Protein AF-A0A6G1PKS3-F1 (afdb_monomer)

Nearest PDB structures (foldseek):
  6vep-assembly1_E  TM=9.773E-01  e=1.144E-24  Homo sapiens
  6vep-assembly4_W  TM=9.781E-01  e=1.568E-24  Homo sapiens
  7kd6-assembly3_Q  TM=9.818E-01  e=1.835E-24  Homo sapiens
  2hr7-assembly1_B  TM=9.711E-01  e=1.271E-24  Homo sapiens
  4zxb-assembly1_E  TM=9.802E-01  e=1.944E-23  Homo sapiens

Foldseek 3Di:
DDDDWDWDDDPVGTDGDDDPPADEAEEQAAEQDLVSLCSLARHQEYAAEYHHEHPQPDALVSCVQAANANHAEYAAAYEYYPRYNAAECCRHHVHHAEQANPDYPVQARYYAEQHANHQFHNNQNHQEYNGGEHEHAQHANYELPVLADCVRHYVDHPPHHHDNYHDHVPDPADAACVVVPDHPADWDADPNDTDGHARGNVHGRDHDPDD

Mean predicted aligned error: 6.56 Å

Radius of gyration: 18.77 Å; Cα contacts (8 Å, |Δi|>4): 512; chains: 1; bounding box: 43×37×62 Å

Secondary structure (DSSP, 8-state):
-----EEEEETTEEEEE----PEEEEEEEEES-GGGGGGGTTEEEEEEEEEEEEE-S--HHHHTT---TT--EESS-EEEEEESS--BSTTTSTT--EE--SS-BTTEEEEEES-TT--B---TT--EE-SSEEEEE--TT---STT--GGGT-S--TT-EEESS--GGG-----TTGGGTS-SS-EEEETTEEEE-EEETTEEPPPP---

pLDDT: mean 91.19, std 14.93, range [34.94, 98.94]

Structure (mmCIF, N/CA/C/O backbone):
data_AF-A0A6G1PKS3-F1
#
_entry.id   AF-A0A6G1PKS3-F1
#
loop_
_atom_site.group_PDB
_atom_site.id
_atom_site.type_symbol
_atom_site.label_atom_id
_atom_site.label_alt_id
_atom_site.label_comp_id
_atom_site.label_asym_id
_atom_site.label_entity_id
_atom_site.label_seq_id
_atom_site.pdbx_PDB_ins_code
_atom_site.Cartn_x
_atom_site.Cartn_y
_atom_site.Cartn_z
_atom_site.occupancy
_atom_site.B_iso_or_equiv
_atom_site.auth_seq_id
_atom_site.auth_comp_id
_atom_site.auth_asym_id
_atom_site.auth_atom_id
_atom_site.pdbx_PDB_model_num
ATOM 1 N N . MET A 1 1 ? -9.059 10.251 27.470 1.00 45.09 1 MET A N 1
ATOM 2 C CA . MET A 1 1 ? -7.700 9.678 27.536 1.00 45.09 1 MET A CA 1
ATOM 3 C C . MET A 1 1 ? -7.607 8.980 28.879 1.00 45.09 1 MET A C 1
ATOM 5 O O . MET A 1 1 ? -7.547 9.653 29.897 1.00 45.09 1 MET A O 1
ATOM 9 N N . THR A 1 2 ? -7.792 7.666 28.911 1.00 36.12 2 THR A N 1
ATOM 10 C CA . THR A 1 2 ? -7.916 6.911 30.164 1.00 36.12 2 THR A CA 1
ATOM 11 C C . THR A 1 2 ? -6.655 6.082 30.325 1.00 36.12 2 THR A C 1
ATOM 13 O O . THR A 1 2 ? -6.548 4.998 29.765 1.00 36.12 2 THR A O 1
ATOM 16 N N . HIS A 1 3 ? -5.685 6.607 31.073 1.00 43.91 3 HIS A N 1
ATOM 17 C CA . HIS A 1 3 ? -4.500 5.851 31.462 1.00 43.91 3 HIS A CA 1
ATOM 18 C C . HIS A 1 3 ? -4.935 4.650 32.309 1.00 43.91 3 HIS A C 1
ATOM 20 O O . HIS A 1 3 ? -5.361 4.812 33.450 1.00 43.91 3 HIS A O 1
ATOM 26 N N . LYS A 1 4 ? -4.852 3.436 31.756 1.00 47.09 4 LYS A N 1
ATOM 27 C CA . LYS A 1 4 ? -4.945 2.212 32.557 1.00 47.09 4 LYS A CA 1
ATOM 28 C C . LYS A 1 4 ? -3.541 1.804 32.975 1.00 47.09 4 LYS A C 1
ATOM 30 O O . LYS A 1 4 ? -2.824 1.137 32.236 1.00 47.09 4 LYS A O 1
ATOM 35 N N . GLU A 1 5 ? -3.153 2.219 34.172 1.00 45.91 5 GLU A N 1
ATOM 36 C CA . GLU A 1 5 ? -1.955 1.707 34.828 1.00 45.91 5 GLU A CA 1
ATOM 37 C C . GLU A 1 5 ? -2.275 0.326 35.424 1.00 45.91 5 GLU A C 1
ATOM 39 O O . GLU A 1 5 ? -3.263 0.152 36.139 1.00 45.91 5 GLU A O 1
ATOM 44 N N . LYS A 1 6 ? -1.459 -0.683 35.102 1.00 51.28 6 LYS A N 1
ATOM 45 C CA . LYS A 1 6 ? -1.454 -1.971 35.804 1.00 51.28 6 LYS A CA 1
ATOM 46 C C . LYS A 1 6 ? -0.070 -2.188 36.391 1.00 51.28 6 LYS A C 1
ATOM 48 O O . LYS A 1 6 ? 0.930 -2.148 35.678 1.00 51.28 6 LYS A O 1
ATOM 53 N N . TYR A 1 7 ? -0.046 -2.436 37.688 1.00 55.97 7 TYR A N 1
ATOM 54 C CA . TYR A 1 7 ? 1.150 -2.782 38.433 1.00 55.97 7 TYR A CA 1
ATOM 55 C C . TYR A 1 7 ? 1.304 -4.301 38.430 1.00 55.97 7 TYR A C 1
ATOM 57 O O . TYR A 1 7 ? 0.355 -5.016 38.754 1.00 55.97 7 TYR A O 1
ATOM 65 N N . VAL A 1 8 ? 2.478 -4.792 38.034 1.00 52.91 8 VAL A N 1
ATOM 66 C CA . VAL A 1 8 ? 2.813 -6.217 38.127 1.00 52.91 8 VAL A CA 1
ATOM 67 C C . VAL A 1 8 ? 3.863 -6.369 39.215 1.00 52.91 8 VAL A C 1
ATOM 69 O O . VAL A 1 8 ? 4.942 -5.787 39.119 1.00 52.91 8 VAL A O 1
ATOM 72 N N . SER A 1 9 ? 3.543 -7.132 40.258 1.00 48.59 9 SER A N 1
ATOM 73 C CA . SER A 1 9 ? 4.503 -7.473 41.307 1.00 48.59 9 SER A CA 1
ATOM 74 C C . SER A 1 9 ? 5.292 -8.712 40.910 1.00 48.59 9 SER A C 1
ATOM 76 O O . SER A 1 9 ? 4.706 -9.744 40.581 1.00 48.59 9 SER A O 1
ATOM 78 N N . ASN A 1 10 ? 6.617 -8.625 40.978 1.00 63.00 10 ASN A N 1
ATOM 79 C CA . ASN A 1 10 ? 7.508 -9.780 40.948 1.00 63.00 10 ASN A CA 1
ATOM 80 C C . ASN A 1 10 ? 8.309 -9.855 42.265 1.00 63.00 10 ASN A C 1
ATOM 82 O O . ASN A 1 10 ? 8.127 -9.035 43.166 1.00 63.00 10 ASN A O 1
ATOM 86 N N . LYS A 1 11 ? 9.188 -10.858 42.395 1.00 60.09 11 LYS A N 1
ATOM 87 C CA . LYS A 1 11 ? 10.007 -11.072 43.604 1.00 60.09 11 LYS A CA 1
ATOM 88 C C . LYS A 1 11 ? 11.009 -9.939 43.897 1.00 60.09 11 LYS A C 1
ATOM 90 O O . LYS A 1 11 ? 11.586 -9.934 44.976 1.00 60.09 11 LYS A O 1
ATOM 95 N N . GLU A 1 12 ? 11.198 -8.999 42.972 1.00 63.47 12 GLU A N 1
ATOM 96 C CA . GLU A 1 12 ? 12.144 -7.877 43.063 1.00 63.47 12 GLU A CA 1
ATOM 97 C C . GLU A 1 12 ? 11.443 -6.517 43.254 1.00 63.47 12 GLU A C 1
ATOM 99 O O . GLU A 1 12 ? 12.109 -5.500 43.434 1.00 63.47 12 GLU A O 1
ATOM 104 N N . GLY A 1 13 ? 10.103 -6.479 43.257 1.00 62.09 13 GLY A N 1
ATOM 105 C CA . GLY A 1 13 ? 9.320 -5.272 43.516 1.00 62.09 13 GLY A CA 1
ATOM 106 C C . GLY A 1 13 ? 8.101 -5.111 42.609 1.00 62.09 13 GLY A C 1
ATOM 107 O O . GLY A 1 13 ? 7.718 -5.997 41.842 1.00 62.09 13 GLY A O 1
ATOM 108 N N . VAL A 1 14 ? 7.459 -3.947 42.720 1.00 62.91 14 VAL A N 1
ATOM 109 C CA . VAL A 1 14 ? 6.336 -3.558 41.863 1.00 62.91 14 VAL A CA 1
ATOM 110 C C . VAL A 1 14 ? 6.890 -2.884 40.610 1.00 62.91 14 VAL A C 1
ATOM 112 O O . VAL A 1 14 ? 7.415 -1.774 40.677 1.00 62.91 14 VAL A O 1
ATOM 115 N N . VAL A 1 15 ? 6.753 -3.532 39.454 1.00 57.97 15 VAL A N 1
ATOM 116 C CA . VAL A 1 15 ? 7.186 -2.965 38.174 1.00 57.97 15 VAL A CA 1
ATOM 117 C C . VAL A 1 15 ? 6.045 -2.147 37.572 1.00 57.97 15 VAL A C 1
ATOM 119 O O . VAL A 1 15 ? 4.935 -2.648 37.359 1.00 57.97 15 VAL A O 1
ATOM 122 N N . LYS A 1 16 ? 6.325 -0.873 37.269 1.00 51.81 16 LYS A N 1
ATOM 123 C CA . LYS A 1 16 ? 5.429 -0.020 36.482 1.00 51.81 16 LYS A CA 1
ATOM 124 C C . LYS A 1 16 ? 5.532 -0.436 35.015 1.00 51.81 16 LYS A C 1
ATOM 126 O O . LYS A 1 16 ? 6.487 -0.082 34.331 1.00 51.81 16 LYS A O 1
ATOM 131 N N . VAL A 1 17 ? 4.550 -1.191 34.530 1.00 51.50 17 VAL A N 1
ATOM 132 C CA . VAL A 1 17 ? 4.458 -1.546 33.109 1.00 51.50 17 VAL A CA 1
ATOM 133 C C . VAL A 1 17 ? 3.704 -0.431 32.386 1.00 51.50 17 VAL A C 1
ATOM 135 O O . VAL A 1 17 ? 2.496 -0.272 32.564 1.00 51.50 17 VAL A O 1
ATOM 138 N N . SER A 1 18 ? 4.409 0.364 31.576 1.00 47.94 18 SER A N 1
ATOM 139 C CA . SER A 1 18 ? 3.778 1.285 30.629 1.00 47.94 18 SER A CA 1
ATOM 140 C C . SER A 1 18 ? 3.316 0.500 29.402 1.00 47.94 18 SER A C 1
ATOM 142 O O . SER A 1 18 ? 4.094 0.173 28.508 1.00 47.94 18 SER A O 1
ATOM 144 N N . TRP A 1 19 ? 2.026 0.180 29.346 1.00 53.81 19 TRP A N 1
ATOM 145 C CA . TRP A 1 19 ? 1.427 -0.289 28.102 1.00 53.81 19 TRP A CA 1
ATOM 146 C C . TRP A 1 19 ? 1.449 0.874 27.109 1.00 53.81 19 TRP A C 1
ATOM 148 O O . TRP A 1 19 ? 0.923 1.947 27.406 1.00 53.81 19 TRP A O 1
ATOM 158 N N . VAL A 1 20 ? 2.078 0.688 25.944 1.00 56.16 20 VAL A N 1
ATOM 159 C CA . VAL A 1 20 ? 1.839 1.575 24.801 1.00 56.16 20 VAL A CA 1
ATOM 160 C C . VAL A 1 20 ? 0.345 1.478 24.526 1.00 56.16 20 VAL A C 1
ATOM 162 O O . VAL A 1 20 ? -0.127 0.426 24.098 1.00 56.16 20 VAL A O 1
ATOM 165 N N . ASP A 1 21 ? -0.396 2.531 24.859 1.00 65.38 21 ASP A N 1
ATOM 166 C CA . ASP A 1 21 ? -1.841 2.576 24.674 1.00 65.38 21 ASP A CA 1
ATOM 167 C C . ASP A 1 21 ? -2.102 2.506 23.162 1.00 65.38 21 ASP A C 1
ATOM 169 O O . ASP A 1 21 ? -1.842 3.454 22.416 1.00 65.38 21 ASP A O 1
ATOM 173 N N . TYR A 1 22 ? -2.468 1.323 22.670 1.00 80.25 22 TYR A N 1
ATOM 174 C CA . TYR A 1 22 ? -2.759 1.107 21.262 1.00 80.25 22 TYR A CA 1
ATOM 175 C C . TYR A 1 22 ? -4.249 1.345 21.049 1.00 80.25 22 TYR A C 1
ATOM 177 O O . TYR A 1 22 ? -5.091 0.741 21.710 1.00 80.25 22 TYR A O 1
ATOM 185 N N . MET A 1 23 ? -4.591 2.231 20.115 1.00 94.06 23 MET A N 1
ATOM 186 C CA . MET A 1 23 ? -5.991 2.504 19.814 1.00 94.06 23 MET A CA 1
ATOM 187 C C . MET A 1 23 ? -6.487 1.513 18.766 1.00 94.06 23 MET A C 1
ATOM 189 O O . MET A 1 23 ? -5.922 1.428 17.669 1.00 94.06 23 MET A O 1
ATOM 193 N N . ILE A 1 24 ? -7.546 0.781 19.108 1.00 96.56 24 ILE A N 1
ATOM 194 C CA . ILE A 1 24 ? -8.301 -0.025 18.152 1.00 96.56 24 ILE A CA 1
ATOM 195 C C . ILE A 1 24 ? -9.389 0.856 17.545 1.00 96.56 24 ILE A C 1
ATOM 197 O O . ILE A 1 24 ? -10.186 1.474 18.250 1.00 96.56 24 ILE A O 1
ATOM 201 N N . CYS A 1 25 ? -9.417 0.895 16.224 1.00 98.12 25 CYS A N 1
ATOM 202 C CA . CYS A 1 25 ? -10.434 1.553 15.429 1.00 98.12 25 CYS A CA 1
ATOM 203 C C . CYS A 1 25 ? -11.232 0.505 14.662 1.00 98.12 25 CYS A C 1
ATOM 205 O O . CYS A 1 25 ? -10.673 -0.487 14.209 1.00 98.12 25 CYS A O 1
ATOM 207 N N . GLN A 1 26 ? -12.524 0.752 14.472 1.00 98.38 26 GLN A N 1
ATOM 208 C CA . GLN A 1 26 ? -13.340 -0.042 13.554 1.00 98.38 26 GLN A CA 1
ATOM 209 C C . GLN A 1 26 ? -12.958 0.247 12.093 1.00 98.38 26 GLN A C 1
ATOM 211 O O . GLN A 1 26 ? -12.191 1.180 11.823 1.00 98.38 26 GLN A O 1
ATOM 216 N N . SER A 1 27 ? -13.523 -0.534 11.166 1.00 98.69 27 SER A N 1
ATOM 217 C CA . SER A 1 27 ? -13.364 -0.357 9.713 1.00 98.69 27 SER A CA 1
ATOM 218 C C . SER A 1 27 ? -13.453 1.110 9.279 1.00 98.69 27 SER A C 1
ATOM 220 O O . SER A 1 27 ? -14.282 1.880 9.772 1.00 98.69 27 SER A O 1
ATOM 222 N N . LYS A 1 28 ? -12.610 1.491 8.319 1.00 98.56 28 LYS A N 1
ATOM 223 C CA . LYS A 1 28 ? -12.541 2.850 7.776 1.00 98.56 28 LYS A CA 1
ATOM 224 C C . LYS A 1 28 ? -12.843 2.819 6.288 1.00 98.56 28 LYS A C 1
ATOM 226 O O . LYS A 1 28 ? -12.175 2.111 5.541 1.00 98.56 28 LYS A O 1
ATOM 231 N N . ASP A 1 29 ? -13.832 3.604 5.875 1.00 98.44 29 ASP A N 1
ATOM 232 C CA 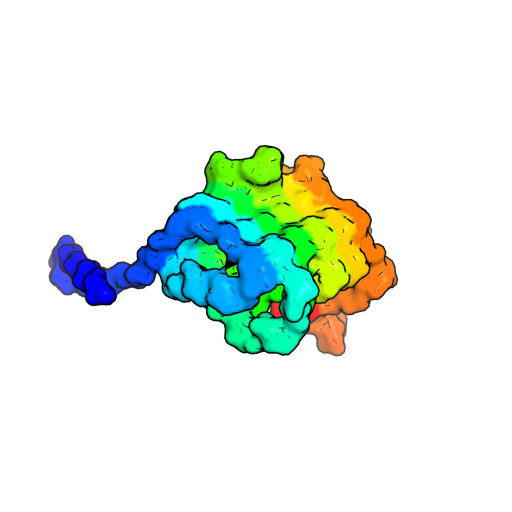. ASP A 1 29 ? -14.166 3.848 4.472 1.00 98.44 29 ASP A CA 1
ATOM 233 C C . ASP A 1 29 ? -14.051 5.355 4.200 1.00 98.44 29 ASP A C 1
ATOM 235 O O . ASP A 1 29 ? -14.899 6.151 4.604 1.00 98.44 29 ASP A O 1
ATOM 239 N N . ILE A 1 30 ? -12.932 5.751 3.594 1.00 98.31 30 ILE A N 1
ATOM 240 C CA . ILE A 1 30 ? -12.549 7.137 3.328 1.00 98.31 30 ILE A CA 1
ATOM 241 C C . ILE A 1 30 ? -12.849 7.442 1.864 1.00 98.31 30 ILE A C 1
ATOM 243 O O . ILE A 1 30 ? -12.234 6.876 0.958 1.00 98.31 30 ILE A O 1
ATOM 247 N N . ARG A 1 31 ? -13.785 8.367 1.634 1.00 97.12 31 ARG A N 1
ATOM 248 C CA . ARG A 1 31 ? -14.213 8.783 0.291 1.00 97.12 31 ARG A CA 1
ATOM 249 C C . ARG A 1 31 ? -14.383 10.283 0.173 1.00 97.12 31 ARG A C 1
ATOM 251 O O . ARG A 1 31 ? -14.557 10.968 1.182 1.00 97.12 31 ARG A O 1
ATOM 258 N N . ASN A 1 32 ? -14.457 10.754 -1.071 1.00 91.00 32 ASN A N 1
ATOM 259 C CA . ASN A 1 32 ? -14.849 12.102 -1.490 1.00 91.00 32 ASN A CA 1
ATOM 260 C C . ASN A 1 32 ? -13.878 13.231 -1.106 1.00 91.00 32 ASN A C 1
ATOM 262 O O . ASN A 1 32 ? -13.506 14.016 -1.975 1.00 91.00 32 ASN A O 1
ATOM 266 N N . ASN A 1 33 ? -13.489 13.339 0.167 1.00 91.62 33 ASN A N 1
ATOM 267 C CA . ASN A 1 33 ? -12.692 14.441 0.703 1.00 91.62 33 ASN A CA 1
ATOM 268 C C . ASN A 1 33 ? -11.494 13.923 1.514 1.00 91.62 33 ASN A C 1
ATOM 270 O O . ASN A 1 33 ? -11.631 12.995 2.313 1.00 91.62 33 ASN A O 1
ATOM 274 N N . VAL A 1 34 ? -10.335 14.560 1.331 1.00 94.19 34 VAL A N 1
ATOM 275 C CA . VAL A 1 34 ? -9.093 14.269 2.057 1.00 94.19 34 VAL A CA 1
ATOM 276 C C . VAL A 1 34 ? -9.220 14.497 3.569 1.00 94.19 34 VAL A C 1
ATOM 278 O O . VAL A 1 34 ? -8.564 13.816 4.349 1.00 94.19 34 VAL A O 1
ATOM 281 N N . THR A 1 35 ? -10.111 15.379 4.028 1.00 94.94 35 THR A N 1
ATOM 282 C CA . THR A 1 35 ? -10.313 15.616 5.470 1.00 94.94 35 THR A CA 1
ATOM 283 C C . THR A 1 35 ? -10.781 14.365 6.216 1.00 94.94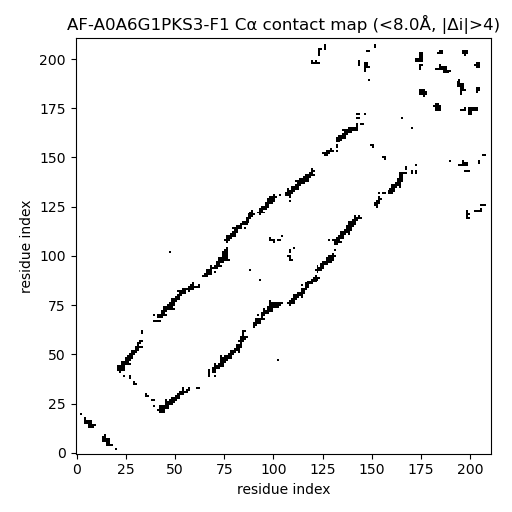 35 THR A C 1
ATOM 285 O O . THR A 1 35 ? -10.462 14.191 7.388 1.00 94.94 35 THR A O 1
ATOM 288 N N . ASN A 1 36 ? -11.458 13.433 5.536 1.00 96.38 36 ASN A N 1
ATOM 289 C CA . ASN A 1 36 ? -11.947 12.190 6.139 1.00 96.38 36 ASN A CA 1
ATOM 290 C C . ASN A 1 36 ? -10.817 11.259 6.611 1.00 96.38 36 ASN A C 1
ATOM 292 O O . ASN A 1 36 ? -11.054 10.370 7.437 1.00 96.38 36 ASN A O 1
ATOM 296 N N . PHE A 1 37 ? -9.582 11.482 6.151 1.00 97.81 37 PHE A N 1
ATOM 297 C CA . PHE A 1 37 ? -8.411 10.797 6.684 1.00 97.81 37 PHE A CA 1
ATOM 298 C C . PHE A 1 37 ? -8.189 11.073 8.178 1.00 97.81 37 PHE A C 1
ATOM 300 O O . PHE A 1 37 ? -7.670 10.197 8.863 1.00 97.81 37 PHE A O 1
ATOM 307 N N . GLN A 1 38 ? -8.659 12.204 8.728 1.00 96.69 38 GLN A N 1
ATOM 308 C CA . GLN A 1 38 ? -8.607 12.499 10.172 1.00 96.69 38 GLN A CA 1
ATOM 309 C C . GLN A 1 38 ? -9.236 11.389 11.027 1.00 96.69 38 GLN A C 1
ATOM 311 O O . GLN A 1 38 ? -8.841 11.167 12.166 1.00 96.69 38 GLN A O 1
ATOM 316 N N . SER A 1 39 ? -10.159 10.602 10.466 1.00 96.94 39 SER A N 1
ATOM 317 C CA . SER A 1 39 ? -10.731 9.439 11.151 1.00 96.94 39 SER A CA 1
ATOM 318 C C . SER A 1 39 ? -9.715 8.332 11.487 1.00 96.94 39 SER A C 1
ATOM 320 O O . SER A 1 39 ? -10.051 7.435 12.264 1.00 96.94 39 SER A O 1
ATOM 322 N N . LEU A 1 40 ? -8.507 8.371 10.912 1.00 98.06 40 LEU A N 1
ATOM 323 C CA . LEU A 1 40 ? -7.379 7.479 11.203 1.00 98.06 40 LEU A CA 1
ATOM 324 C C . LEU A 1 40 ? -6.472 8.004 12.320 1.00 98.06 40 LEU A C 1
ATOM 326 O O . LEU A 1 40 ? -5.528 7.314 12.716 1.00 98.06 40 LEU A O 1
ATOM 330 N N . GLU A 1 41 ? -6.721 9.212 12.829 1.00 95.69 41 GLU A N 1
ATOM 331 C CA . GLU A 1 41 ? -5.943 9.769 13.925 1.00 95.69 41 GLU A CA 1
ATOM 332 C C . GLU A 1 41 ? -5.937 8.816 15.118 1.00 95.69 41 GLU A C 1
ATOM 334 O O . GLU A 1 41 ? -6.956 8.262 15.528 1.00 95.69 41 GLU A O 1
ATOM 339 N N . ASN A 1 42 ? -4.747 8.620 15.678 1.00 94.88 42 ASN A N 1
ATOM 340 C CA . ASN A 1 42 ? -4.483 7.739 16.813 1.00 94.88 42 ASN A CA 1
ATOM 341 C C . ASN A 1 42 ? -4.687 6.236 16.582 1.00 94.88 42 ASN A C 1
ATOM 343 O O . ASN A 1 42 ? -4.180 5.477 17.403 1.00 94.88 42 ASN A O 1
ATOM 347 N N . CYS A 1 43 ? -5.305 5.796 15.481 1.00 97.50 43 CYS A N 1
ATOM 348 C CA . CYS A 1 43 ? -5.502 4.379 15.184 1.00 97.50 43 CYS A CA 1
ATOM 349 C C . CYS A 1 43 ? -4.162 3.639 15.077 1.00 97.50 43 CYS A C 1
ATOM 351 O O . CYS A 1 43 ? -3.349 3.915 14.194 1.00 97.50 43 CYS A O 1
ATOM 353 N N . THR A 1 44 ? -3.956 2.663 15.959 1.00 98.06 44 THR A N 1
ATOM 354 C CA . THR A 1 44 ? -2.819 1.737 15.900 1.00 98.06 44 THR A CA 1
ATOM 355 C C . THR A 1 44 ? -3.217 0.450 15.187 1.00 98.06 44 THR A C 1
ATOM 357 O O . THR A 1 44 ? -2.450 -0.091 14.387 1.00 98.06 44 THR A O 1
ATOM 360 N N . ILE A 1 45 ? -4.436 -0.025 15.448 1.00 98.50 45 ILE A N 1
ATOM 361 C CA . ILE A 1 45 ? -5.017 -1.224 14.848 1.00 98.50 45 ILE A CA 1
ATOM 362 C C . ILE A 1 45 ? -6.366 -0.844 14.245 1.00 98.50 45 ILE A C 1
ATOM 364 O O . ILE A 1 45 ? -7.193 -0.242 14.925 1.00 98.50 45 ILE A O 1
ATOM 368 N N . ILE A 1 46 ? -6.597 -1.214 12.989 1.00 98.81 46 ILE A N 1
ATOM 369 C CA . ILE A 1 46 ? -7.936 -1.229 12.399 1.00 98.81 46 ILE A CA 1
ATOM 370 C C . ILE A 1 46 ? -8.456 -2.659 12.496 1.00 98.81 46 ILE A C 1
ATOM 372 O O . ILE A 1 46 ? -7.957 -3.555 11.814 1.00 98.81 46 ILE A O 1
ATOM 376 N N . GLU A 1 47 ? -9.435 -2.860 13.371 1.00 98.56 47 GLU A N 1
ATOM 377 C CA . GLU A 1 47 ? -10.232 -4.077 13.457 1.00 98.56 47 GLU A CA 1
ATOM 378 C C . GLU A 1 47 ? -11.328 -4.005 12.390 1.00 98.56 47 GLU A C 1
ATOM 380 O O . GLU A 1 47 ? -12.368 -3.361 12.543 1.00 98.56 47 GLU A O 1
ATOM 385 N N . GLY A 1 48 ? -11.013 -4.586 11.241 1.00 98.75 48 GLY A N 1
ATOM 386 C CA . GLY A 1 48 ? -11.793 -4.518 10.021 1.00 98.75 48 GLY A CA 1
ATOM 387 C C . GLY A 1 48 ? -10.930 -4.148 8.820 1.00 98.75 48 GLY A C 1
ATOM 388 O O . GLY A 1 48 ? -9.729 -4.434 8.779 1.00 98.75 48 GLY A O 1
ATOM 389 N N . HIS A 1 49 ? -11.547 -3.497 7.834 1.00 98.88 49 HIS A N 1
ATOM 390 C CA . HIS A 1 49 ? -10.898 -3.106 6.583 1.00 98.88 49 HIS A CA 1
ATOM 391 C C . HIS A 1 49 ? -10.580 -1.609 6.521 1.00 98.88 49 HIS A C 1
ATOM 393 O O . HIS A 1 49 ? -11.247 -0.783 7.149 1.00 98.88 49 HIS A O 1
ATOM 399 N N . LEU A 1 50 ? -9.588 -1.262 5.700 1.00 98.94 50 LEU A N 1
ATOM 400 C CA . LEU A 1 50 ? -9.274 0.111 5.314 1.00 98.94 50 LEU A CA 1
ATOM 401 C C . LEU A 1 50 ? -9.553 0.296 3.822 1.00 98.94 50 LEU A C 1
ATOM 403 O O . LEU A 1 50 ? -8.901 -0.304 2.972 1.00 98.94 50 LEU A O 1
ATOM 407 N N . LYS A 1 51 ? -10.515 1.153 3.510 1.00 98.88 51 LYS A N 1
ATOM 408 C CA . LYS A 1 51 ? -10.910 1.540 2.161 1.00 98.88 51 LYS A CA 1
ATOM 409 C C . LYS A 1 51 ? -10.617 3.017 1.958 1.00 98.88 51 LYS A C 1
ATOM 411 O O . LYS A 1 51 ? -11.048 3.842 2.758 1.00 98.88 51 LYS A O 1
ATOM 416 N N . ILE A 1 52 ? -9.912 3.344 0.885 1.00 98.75 52 ILE A N 1
ATOM 417 C CA . ILE A 1 52 ? -9.680 4.719 0.448 1.00 98.75 52 ILE A CA 1
ATOM 418 C C . ILE A 1 52 ? -10.032 4.770 -1.031 1.00 98.75 52 ILE A C 1
ATOM 420 O O . ILE A 1 52 ? -9.328 4.195 -1.864 1.00 98.75 52 ILE A O 1
ATOM 424 N N . LEU A 1 53 ? -11.153 5.404 -1.365 1.00 98.06 53 LEU A N 1
ATOM 425 C CA . LEU A 1 53 ? -11.650 5.365 -2.731 1.00 98.06 53 LEU A CA 1
ATOM 426 C C . LEU A 1 53 ? -12.487 6.565 -3.148 1.00 98.06 53 LEU A C 1
ATOM 428 O O . LEU A 1 53 ? -13.181 7.164 -2.334 1.00 98.06 53 LEU A O 1
ATOM 432 N N . LEU A 1 54 ? -12.502 6.841 -4.453 1.00 97.88 54 LEU A N 1
ATOM 433 C CA . LEU A 1 54 ? -13.334 7.878 -5.076 1.00 97.88 54 LEU A CA 1
ATOM 434 C C . LEU A 1 54 ? -12.998 9.291 -4.564 1.00 97.88 54 LEU A C 1
ATOM 436 O O . LEU A 1 54 ? -13.880 10.061 -4.178 1.00 97.88 54 LEU A O 1
ATOM 440 N N . LEU A 1 55 ? -11.709 9.636 -4.552 1.00 97.69 55 LEU A N 1
ATOM 441 C CA . LEU A 1 55 ? -11.232 10.997 -4.287 1.00 97.69 55 LEU A CA 1
ATOM 442 C C . LEU A 1 55 ? -10.784 11.609 -5.619 1.00 97.69 55 LEU A C 1
ATOM 444 O O . LEU A 1 55 ? -9.617 11.558 -5.988 1.00 97.69 55 LEU A O 1
ATOM 448 N N . PHE A 1 56 ? -11.745 12.150 -6.370 1.00 96.25 56 PHE A N 1
ATOM 449 C CA . PHE A 1 56 ? -11.515 12.683 -7.723 1.00 96.25 56 PHE A CA 1
ATOM 450 C C . PHE A 1 56 ? -11.043 14.136 -7.754 1.00 96.25 56 PHE A C 1
ATOM 452 O O . PHE A 1 56 ? -10.553 14.607 -8.776 1.00 96.25 56 PHE A O 1
ATOM 459 N N . LYS A 1 57 ? -11.267 14.871 -6.661 1.00 95.56 57 LYS A N 1
ATOM 460 C CA . LYS A 1 57 ? -11.005 16.315 -6.571 1.00 95.56 57 LYS A CA 1
ATOM 461 C C . LYS A 1 57 ? -9.691 16.647 -5.865 1.00 95.56 57 LYS A C 1
ATOM 463 O O . LYS A 1 57 ? -9.361 17.823 -5.763 1.00 95.56 57 LYS A O 1
ATOM 468 N N . THR A 1 58 ? -8.985 15.637 -5.364 1.00 96.75 58 THR A N 1
ATOM 469 C CA . THR A 1 58 ? -7.725 15.811 -4.644 1.00 96.75 58 THR A CA 1
ATOM 470 C C . THR A 1 58 ? -6.542 15.957 -5.591 1.00 96.75 58 THR A C 1
ATOM 472 O O . THR A 1 58 ? -6.540 15.430 -6.705 1.00 96.75 58 THR A O 1
ATOM 475 N N . LYS A 1 59 ? -5.527 16.677 -5.126 1.00 96.81 59 LYS A N 1
ATOM 476 C CA . LYS A 1 59 ? -4.251 16.929 -5.796 1.00 96.81 59 LYS A CA 1
ATOM 477 C C . LYS A 1 59 ? -3.096 16.470 -4.912 1.00 96.81 59 LYS A C 1
ATOM 479 O O . LYS A 1 59 ? -3.284 16.175 -3.734 1.00 96.81 59 LYS A O 1
ATOM 484 N N . THR A 1 60 ? -1.890 16.426 -5.467 1.00 96.38 60 THR A N 1
ATOM 485 C CA . THR A 1 60 ? -0.685 16.006 -4.738 1.00 96.38 60 THR A CA 1
ATOM 486 C C . THR A 1 60 ? -0.441 16.842 -3.480 1.00 96.38 60 THR A C 1
ATOM 488 O O . THR A 1 60 ? -0.003 16.324 -2.453 1.00 96.38 60 THR A O 1
ATOM 491 N N . GLU A 1 61 ? -0.773 18.131 -3.522 1.00 96.94 61 GLU A N 1
ATOM 492 C CA . GLU A 1 61 ? -0.638 19.060 -2.400 1.00 96.94 61 GLU A CA 1
ATOM 493 C C . GLU A 1 61 ? -1.519 18.675 -1.207 1.00 96.94 61 GLU A C 1
ATOM 495 O O . GLU A 1 61 ? -1.093 18.864 -0.071 1.00 96.94 61 GLU A O 1
ATOM 500 N N . ASP A 1 62 ? -2.691 18.080 -1.447 1.00 96.81 62 ASP A N 1
ATOM 501 C CA . ASP A 1 62 ? -3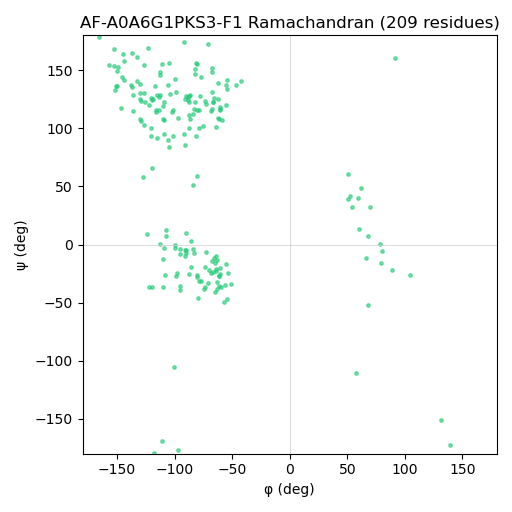.640 17.702 -0.392 1.00 96.81 62 ASP A CA 1
ATOM 502 C C . ASP A 1 62 ? -3.110 16.561 0.492 1.00 96.81 62 ASP A C 1
ATOM 504 O O . ASP A 1 62 ? -3.504 16.430 1.650 1.00 96.81 62 ASP A O 1
ATOM 508 N N . PHE A 1 63 ? -2.198 15.736 -0.036 1.00 97.31 63 PHE A N 1
ATOM 509 C CA . PHE A 1 63 ? -1.555 14.645 0.705 1.00 97.31 63 PHE A CA 1
ATOM 510 C C . PHE A 1 63 ? -0.200 15.045 1.294 1.00 97.31 63 PHE A C 1
ATOM 512 O O . PHE A 1 63 ? 0.399 14.282 2.059 1.00 97.31 63 PHE A O 1
ATOM 519 N N . ARG A 1 64 ? 0.318 16.232 0.955 1.00 95.31 64 ARG A N 1
ATOM 520 C CA . ARG A 1 64 ? 1.621 16.689 1.441 1.00 95.31 64 ARG A CA 1
ATOM 521 C C . ARG A 1 64 ? 1.552 16.927 2.950 1.00 95.31 64 ARG A C 1
ATOM 523 O O . ARG A 1 64 ? 0.756 17.720 3.433 1.00 95.31 64 ARG A O 1
ATOM 530 N N . GLY A 1 65 ? 2.417 16.244 3.696 1.00 94.75 65 GLY A N 1
ATOM 531 C CA . GLY A 1 65 ? 2.456 16.322 5.161 1.00 94.75 65 GLY A CA 1
ATOM 532 C C . GLY A 1 65 ? 1.398 15.471 5.872 1.00 94.75 65 GLY A C 1
ATOM 533 O O . GLY A 1 65 ? 1.460 15.344 7.094 1.00 94.75 65 GLY A O 1
ATOM 534 N N . LEU A 1 66 ? 0.474 14.840 5.139 1.00 97.31 66 LEU A N 1
ATOM 535 C CA . LEU A 1 66 ? -0.494 13.919 5.721 1.00 97.31 66 LEU A CA 1
ATOM 536 C C . LEU A 1 66 ? 0.202 12.607 6.103 1.00 97.31 66 LEU A C 1
ATOM 538 O O . LEU A 1 66 ? 0.827 11.954 5.265 1.00 97.31 66 LEU A O 1
ATOM 542 N N . SER A 1 67 ? 0.104 12.219 7.374 1.00 98.31 67 SER A N 1
ATOM 543 C CA . SER A 1 67 ? 0.748 11.009 7.882 1.00 98.31 67 SER A CA 1
ATOM 544 C C . SER A 1 67 ? -0.026 10.404 9.047 1.00 98.31 67 SER A C 1
ATOM 546 O O . SER A 1 67 ? -0.415 11.101 9.983 1.00 98.31 67 SER A O 1
ATOM 548 N N . TYR A 1 68 ? -0.179 9.080 9.024 1.00 98.19 68 TYR A N 1
ATOM 549 C CA . TYR A 1 68 ? -0.784 8.282 10.091 1.00 98.19 68 TYR A CA 1
ATOM 550 C C . TYR A 1 68 ? 0.232 7.273 10.625 1.00 98.19 68 TYR A C 1
ATOM 552 O O . TYR A 1 68 ? 0.061 6.056 10.496 1.00 98.19 68 TYR A O 1
ATOM 560 N N . PRO A 1 69 ? 1.315 7.750 11.268 1.00 97.88 69 PRO A N 1
ATOM 561 C CA . PRO A 1 69 ? 2.447 6.914 11.626 1.00 97.88 69 PRO A CA 1
ATOM 562 C C . PRO A 1 69 ? 2.147 5.960 12.777 1.00 97.88 69 PRO A C 1
ATOM 564 O O . PRO A 1 69 ? 3.012 5.152 13.090 1.00 97.88 69 PRO A O 1
ATOM 567 N N . LYS A 1 70 ? 0.982 6.042 13.432 1.00 97.69 70 LYS A N 1
ATOM 568 C CA . LYS A 1 70 ? 0.563 5.112 14.491 1.00 97.69 70 LYS A CA 1
ATOM 569 C C . LYS A 1 70 ? -0.006 3.811 13.934 1.00 97.69 70 LYS A C 1
ATOM 571 O O . LYS A 1 70 ? 0.147 2.788 14.594 1.00 97.69 70 LYS A O 1
ATOM 576 N N . LEU A 1 71 ? -0.562 3.816 12.721 1.00 98.62 71 LEU A N 1
ATOM 577 C CA . LEU A 1 71 ? -1.167 2.627 12.128 1.00 98.62 71 LEU A CA 1
ATOM 578 C C . LEU A 1 71 ? -0.110 1.528 11.952 1.00 98.62 71 LEU A C 1
ATOM 580 O O . LEU A 1 71 ? 0.955 1.756 11.377 1.00 98.62 71 LEU A O 1
ATOM 584 N N . ARG A 1 72 ? -0.388 0.344 12.503 1.00 98.44 72 ARG A N 1
ATOM 585 C CA . ARG A 1 72 ? 0.488 -0.837 12.470 1.00 98.44 72 ARG A CA 1
ATOM 586 C C . ARG A 1 72 ? -0.189 -2.042 11.839 1.00 98.44 72 ARG A C 1
ATOM 588 O O . ARG A 1 72 ? 0.486 -2.815 11.163 1.00 98.44 72 ARG A O 1
ATOM 595 N N . VAL A 1 73 ? -1.487 -2.222 12.078 1.00 98.75 73 VAL A N 1
ATOM 596 C CA . VAL A 1 73 ? -2.203 -3.444 11.694 1.00 98.75 73 VAL A CA 1
ATOM 597 C C . VAL A 1 73 ? -3.566 -3.114 11.104 1.00 98.75 73 VAL A C 1
ATOM 599 O O . VAL A 1 73 ? -4.300 -2.299 11.659 1.00 98.75 73 VAL A O 1
ATOM 602 N N . VAL A 1 74 ? -3.917 -3.810 10.026 1.00 98.94 74 VAL A N 1
ATOM 603 C CA . VAL A 1 74 ? -5.287 -3.919 9.507 1.00 98.94 74 VAL A CA 1
ATOM 604 C C . VAL A 1 74 ? -5.676 -5.395 9.566 1.00 98.94 74 VAL A C 1
ATOM 606 O O . VAL A 1 74 ? -4.923 -6.247 9.094 1.00 98.94 74 VAL A O 1
ATOM 609 N N . THR A 1 75 ? -6.791 -5.740 10.210 1.00 98.88 75 THR A N 1
ATOM 610 C CA . THR A 1 75 ? -7.135 -7.159 10.415 1.00 98.88 75 THR A CA 1
ATOM 611 C C . THR A 1 75 ? -7.766 -7.817 9.194 1.00 98.88 75 THR A C 1
ATOM 613 O O . THR A 1 75 ? -7.614 -9.022 9.022 1.00 98.88 75 THR A O 1
ATOM 616 N N . ASP A 1 76 ? -8.443 -7.055 8.339 1.00 98.88 76 ASP A N 1
ATOM 617 C CA . ASP A 1 76 ? -9.054 -7.589 7.123 1.00 98.88 76 ASP A CA 1
ATOM 618 C C . ASP A 1 76 ? -8.167 -7.267 5.919 1.00 98.88 76 ASP A C 1
ATOM 620 O O . ASP A 1 76 ? -7.098 -7.854 5.770 1.00 98.88 76 ASP A O 1
ATOM 624 N N . TYR A 1 77 ? -8.572 -6.304 5.093 1.00 98.94 77 TYR A N 1
ATOM 625 C CA . TYR A 1 77 ? -7.889 -5.924 3.863 1.00 98.94 77 TYR A CA 1
ATOM 626 C C . TYR A 1 77 ? -7.719 -4.408 3.742 1.00 98.94 77 TYR A C 1
ATOM 628 O O . TYR A 1 77 ? -8.432 -3.622 4.377 1.00 98.94 77 TYR A O 1
ATOM 636 N N . VAL A 1 78 ? -6.791 -4.006 2.877 1.00 98.94 78 VAL A N 1
ATOM 637 C CA . VAL A 1 78 ? -6.573 -2.620 2.455 1.00 98.94 78 VAL A CA 1
ATOM 638 C C . VAL A 1 78 ? -6.945 -2.484 0.981 1.00 98.94 78 VAL A C 1
ATOM 640 O O . VAL A 1 78 ? -6.481 -3.261 0.150 1.00 98.94 78 VAL A O 1
ATOM 643 N N . LEU A 1 79 ? -7.778 -1.497 0.650 1.00 98.94 79 LEU A N 1
ATOM 644 C CA . LEU A 1 79 ? -8.224 -1.218 -0.714 1.00 98.94 79 LEU A CA 1
ATOM 645 C C . LEU A 1 79 ? -8.032 0.259 -1.053 1.00 98.94 79 LEU A C 1
ATOM 647 O O . LEU A 1 79 ? -8.579 1.133 -0.378 1.00 98.94 79 LEU A O 1
ATOM 651 N N . LEU A 1 80 ? -7.313 0.512 -2.145 1.00 98.94 80 LEU A N 1
ATOM 652 C CA . LEU A 1 80 ? -7.166 1.811 -2.790 1.00 98.94 80 LEU A CA 1
ATOM 653 C C . LEU A 1 80 ? -7.824 1.777 -4.170 1.00 98.94 80 LEU A C 1
ATOM 655 O O . LEU A 1 80 ? -7.513 0.895 -4.976 1.00 98.94 80 LEU A O 1
ATOM 659 N N . PHE A 1 81 ? -8.722 2.724 -4.444 1.00 98.75 81 PHE A N 1
ATOM 660 C CA . PHE A 1 81 ? -9.398 2.801 -5.740 1.00 98.75 81 PHE A CA 1
ATOM 661 C C . PHE A 1 81 ? -9.710 4.235 -6.177 1.00 98.75 81 PHE A C 1
ATOM 663 O O . PHE A 1 81 ? -10.520 4.913 -5.546 1.00 98.75 81 PHE A O 1
ATOM 670 N N . ARG A 1 82 ? -9.137 4.687 -7.302 1.00 98.56 82 ARG A N 1
ATOM 671 C CA . ARG A 1 82 ? -9.390 6.026 -7.880 1.00 98.56 82 ARG A CA 1
ATOM 672 C C . ARG A 1 82 ? -9.228 7.165 -6.862 1.00 98.56 82 ARG A C 1
ATOM 674 O O . ARG A 1 82 ? -10.167 7.911 -6.569 1.00 98.56 82 ARG A O 1
ATOM 681 N N . VAL A 1 83 ? -8.025 7.282 -6.309 1.00 98.62 83 VAL A N 1
ATOM 682 C CA . VAL A 1 83 ? -7.614 8.395 -5.439 1.00 98.62 83 VAL A CA 1
ATOM 683 C C . VAL A 1 83 ? -6.615 9.244 -6.218 1.00 98.62 83 VAL A C 1
ATOM 685 O O . VAL A 1 83 ? -5.494 8.809 -6.469 1.00 98.62 83 VAL A O 1
ATOM 688 N N . TYR A 1 84 ? -7.035 10.428 -6.659 1.00 98.12 84 TYR A N 1
ATOM 689 C CA . TYR A 1 84 ? -6.200 11.314 -7.474 1.00 98.12 84 TYR A CA 1
ATOM 690 C C . TYR A 1 84 ? -5.261 12.122 -6.583 1.00 98.12 84 TYR A C 1
ATOM 692 O O . TYR A 1 84 ? -5.611 12.443 -5.451 1.00 98.12 84 TYR A O 1
ATOM 700 N N . GLY A 1 85 ? -4.059 12.422 -7.068 1.00 97.75 85 GLY A N 1
ATOM 701 C CA . GLY A 1 85 ? -3.018 13.141 -6.329 1.00 97.75 85 GLY A CA 1
ATOM 702 C C . GLY A 1 85 ? -2.215 12.313 -5.317 1.00 97.75 85 GLY A C 1
ATOM 703 O O . GLY A 1 85 ? -1.142 12.747 -4.912 1.00 97.75 85 GLY A O 1
ATOM 704 N N . LEU A 1 86 ? -2.669 11.123 -4.910 1.00 98.38 86 LEU A N 1
ATOM 705 C CA . LEU A 1 86 ? -1.887 10.277 -4.005 1.00 98.38 86 LEU A CA 1
ATOM 706 C C . LEU A 1 86 ? -0.780 9.552 -4.782 1.00 98.38 86 LEU A C 1
ATOM 708 O O . LEU A 1 86 ? -1.075 8.712 -5.628 1.00 98.38 86 LEU A O 1
ATOM 712 N N . GLU A 1 87 ? 0.482 9.852 -4.468 1.00 98.38 87 GLU A N 1
ATOM 713 C CA . GLU A 1 87 ? 1.639 9.313 -5.203 1.00 98.38 87 GLU A CA 1
ATOM 714 C C . GLU A 1 87 ? 2.316 8.110 -4.523 1.00 98.38 87 GLU A C 1
ATOM 716 O O . GLU A 1 87 ? 2.914 7.287 -5.206 1.00 98.38 87 GLU A O 1
ATOM 721 N N . THR A 1 88 ? 2.236 7.989 -3.194 1.00 98.56 88 THR A N 1
ATOM 722 C CA . THR A 1 88 ? 2.882 6.911 -2.417 1.00 98.56 88 THR A CA 1
ATOM 723 C C . THR A 1 88 ? 2.184 6.712 -1.070 1.00 98.56 88 THR A C 1
ATOM 725 O O . THR A 1 88 ? 1.599 7.653 -0.528 1.00 98.56 88 THR A O 1
ATOM 728 N N . LEU A 1 89 ? 2.266 5.509 -0.486 1.00 98.69 89 LEU A N 1
ATOM 729 C CA . LEU A 1 89 ? 1.869 5.280 0.913 1.00 98.69 89 LEU A CA 1
ATOM 730 C C . LEU A 1 89 ? 3.024 5.463 1.903 1.00 98.69 89 LEU A C 1
ATOM 732 O O . LEU A 1 89 ? 2.775 5.413 3.106 1.00 98.69 89 LEU A O 1
ATOM 736 N N . SER A 1 90 ? 4.255 5.704 1.436 1.00 98.00 90 SER A N 1
ATOM 737 C CA . SER A 1 90 ? 5.444 5.818 2.297 1.00 98.00 90 SER A CA 1
ATOM 738 C C . SER A 1 90 ? 5.269 6.858 3.402 1.00 98.00 90 SER A C 1
ATOM 740 O O . SER A 1 90 ? 5.551 6.587 4.565 1.00 98.00 90 SER A O 1
ATOM 742 N N . SER A 1 91 ? 4.780 8.050 3.057 1.00 96.56 91 SER A N 1
ATOM 743 C CA . SER A 1 91 ? 4.517 9.120 4.027 1.00 96.56 91 SER A CA 1
ATOM 744 C C . SER A 1 91 ? 3.231 8.893 4.819 1.00 96.56 91 SER A C 1
ATOM 746 O O . SER A 1 91 ? 3.143 9.285 5.984 1.00 96.56 91 SER A O 1
ATOM 748 N N . LEU A 1 92 ? 2.238 8.251 4.202 1.00 98.19 92 LEU A N 1
ATOM 749 C CA . LEU A 1 92 ? 0.893 8.128 4.747 1.00 98.19 92 LEU A CA 1
ATOM 750 C C . LEU A 1 92 ? 0.796 7.023 5.806 1.00 98.19 92 LEU A C 1
ATOM 752 O O . LEU A 1 92 ? 0.268 7.260 6.891 1.00 98.19 92 LEU A O 1
ATOM 756 N N . PHE A 1 93 ? 1.355 5.843 5.526 1.00 98.56 93 PHE A N 1
ATOM 757 C CA . PHE A 1 93 ? 1.347 4.668 6.404 1.00 98.56 93 PHE A CA 1
ATOM 758 C C . PHE A 1 93 ? 2.760 4.106 6.624 1.00 98.56 93 PHE A C 1
ATOM 760 O O . PHE A 1 93 ? 2.997 2.919 6.382 1.00 98.56 93 PHE A O 1
ATOM 767 N N . PRO A 1 94 ? 3.701 4.914 7.150 1.00 98.19 94 PRO A N 1
ATOM 768 C CA . PRO A 1 94 ? 5.123 4.556 7.228 1.00 98.19 94 PRO A CA 1
ATOM 769 C C . PRO A 1 94 ? 5.407 3.299 8.057 1.00 98.19 94 PRO A C 1
ATOM 771 O O . PRO A 1 94 ? 6.464 2.685 7.940 1.00 98.19 94 PRO A O 1
ATOM 774 N N . ASN A 1 95 ? 4.471 2.913 8.923 1.00 98.31 95 ASN A N 1
ATOM 775 C CA . ASN A 1 95 ? 4.640 1.835 9.884 1.00 98.31 95 ASN A CA 1
ATOM 776 C C . ASN A 1 95 ? 3.579 0.726 9.775 1.00 98.31 95 ASN A C 1
ATOM 778 O O . ASN A 1 95 ? 3.533 -0.149 10.644 1.00 98.31 95 ASN A O 1
ATOM 782 N N . LEU A 1 96 ? 2.730 0.726 8.740 1.00 98.69 96 LEU A N 1
ATOM 783 C CA . LEU A 1 96 ? 1.813 -0.395 8.522 1.00 98.69 96 LEU A CA 1
ATOM 784 C C . LEU A 1 96 ? 2.648 -1.665 8.312 1.00 98.69 96 LEU A C 1
ATOM 786 O O . LEU A 1 96 ? 3.434 -1.750 7.375 1.00 98.69 96 LEU A O 1
ATOM 790 N N . THR A 1 97 ? 2.516 -2.613 9.238 1.00 98.19 97 THR A N 1
ATOM 791 C CA . THR A 1 97 ? 3.412 -3.767 9.369 1.00 98.19 97 THR A CA 1
ATOM 792 C C . THR A 1 97 ? 2.729 -5.069 8.972 1.00 98.19 97 THR A C 1
ATOM 794 O O . THR A 1 97 ? 3.375 -5.943 8.395 1.00 98.19 97 THR A O 1
ATOM 797 N N . VAL A 1 98 ? 1.435 -5.207 9.281 1.00 98.56 98 VAL A N 1
ATOM 798 C CA . VAL A 1 98 ? 0.680 -6.447 9.063 1.00 98.56 98 VAL A CA 1
ATOM 799 C C . VAL A 1 98 ? -0.697 -6.159 8.476 1.00 98.56 98 VAL A C 1
ATOM 801 O O . VAL A 1 98 ? -1.424 -5.298 8.979 1.00 98.56 98 VAL A O 1
ATOM 804 N N . ILE A 1 99 ? -1.078 -6.942 7.468 1.00 98.88 99 ILE A N 1
ATOM 805 C CA . ILE A 1 99 ? -2.464 -7.084 7.011 1.00 98.88 99 ILE A CA 1
ATOM 806 C C . ILE A 1 99 ? -2.866 -8.542 7.251 1.00 98.88 99 ILE A C 1
ATOM 808 O O . ILE A 1 99 ? -2.278 -9.444 6.662 1.00 98.88 99 ILE A O 1
ATOM 812 N N . ARG A 1 100 ? -3.814 -8.807 8.155 1.00 98.69 100 ARG A N 1
ATOM 813 C CA . ARG A 1 100 ? -4.097 -10.201 8.555 1.00 98.69 100 ARG A CA 1
ATOM 814 C C . ARG A 1 100 ? -4.957 -10.967 7.549 1.00 98.69 100 ARG A C 1
ATOM 816 O O . ARG A 1 100 ? -4.779 -12.171 7.424 1.00 98.69 100 ARG A O 1
ATOM 823 N N . GLY A 1 101 ? -5.867 -10.314 6.829 1.00 98.56 101 GLY A N 1
ATOM 824 C CA . GLY A 1 101 ? -6.734 -11.005 5.870 1.00 98.56 101 GLY A CA 1
ATOM 825 C C . GLY A 1 101 ? -7.786 -11.912 6.512 1.00 98.56 101 GLY A C 1
ATOM 826 O O . GLY A 1 101 ? -8.142 -12.945 5.933 1.00 98.56 101 GLY A O 1
ATOM 827 N N . ASN A 1 102 ? -8.290 -11.551 7.700 1.00 98.62 102 ASN A N 1
ATOM 828 C CA . ASN A 1 102 ? -9.389 -12.270 8.357 1.00 98.62 102 ASN A CA 1
ATOM 829 C C . ASN A 1 102 ? -10.616 -12.322 7.430 1.00 98.62 102 ASN A C 1
ATOM 831 O O . ASN A 1 102 ? -11.135 -13.396 7.132 1.00 98.62 102 ASN A O 1
ATOM 835 N N . ASN A 1 103 ? -10.999 -11.161 6.892 1.00 98.75 103 ASN A N 1
ATOM 836 C CA . ASN A 1 103 ? -11.880 -11.029 5.733 1.00 98.75 103 ASN A CA 1
ATOM 837 C C . ASN A 1 103 ? -11.091 -10.494 4.532 1.00 98.75 103 ASN A C 1
ATOM 839 O O . ASN A 1 103 ? -10.085 -9.806 4.699 1.00 98.75 103 ASN A O 1
ATOM 843 N N . LEU A 1 104 ? -11.568 -10.781 3.321 1.00 98.75 104 LEU A N 1
ATOM 844 C CA . LEU A 1 104 ? -10.900 -10.426 2.067 1.00 98.75 104 LEU A CA 1
ATOM 845 C C . LEU A 1 104 ? -11.851 -9.660 1.146 1.00 98.75 104 LEU A C 1
ATOM 847 O O . LEU A 1 104 ? -13.071 -9.828 1.210 1.00 98.75 104 LEU A O 1
ATOM 851 N N . PHE A 1 105 ? -11.293 -8.840 0.258 1.00 98.44 105 PHE A N 1
ATOM 852 C CA . PHE A 1 105 ? -12.032 -8.320 -0.887 1.00 98.44 105 PHE A CA 1
ATOM 853 C C . PHE A 1 105 ? -11.899 -9.329 -2.029 1.00 98.44 105 PHE A C 1
ATOM 855 O O . PHE A 1 105 ? -10.854 -9.405 -2.676 1.00 98.44 105 PHE A O 1
ATOM 862 N N . PHE A 1 106 ? -12.934 -10.150 -2.230 1.00 97.19 106 PHE A N 1
ATOM 863 C CA . PHE A 1 106 ? -12.827 -11.424 -2.953 1.00 97.19 106 PHE A CA 1
ATOM 864 C C . PHE A 1 106 ? -11.789 -12.342 -2.284 1.00 97.19 106 PHE A C 1
ATOM 866 O O . PHE A 1 106 ? -12.022 -12.796 -1.168 1.00 97.19 106 PHE A O 1
ATOM 873 N N . ASN A 1 107 ? -10.645 -12.589 -2.921 1.00 97.50 107 ASN A N 1
ATOM 874 C CA . ASN A 1 107 ? -9.515 -13.351 -2.382 1.00 97.50 107 ASN A CA 1
ATOM 875 C C . ASN A 1 107 ? -8.306 -12.466 -2.011 1.00 97.50 107 ASN A C 1
ATOM 877 O O . ASN A 1 107 ? -7.254 -12.995 -1.652 1.00 97.50 107 ASN A O 1
ATOM 881 N N . TYR A 1 108 ? -8.440 -11.135 -2.064 1.00 98.81 108 TYR A N 1
ATOM 882 C CA . TYR A 1 108 ? -7.322 -10.205 -1.891 1.00 98.81 108 TYR A CA 1
ATOM 883 C C . TYR A 1 108 ? -7.325 -9.498 -0.531 1.00 98.81 108 TYR A C 1
ATOM 885 O O . TYR A 1 108 ? -8.360 -9.015 -0.062 1.00 98.81 108 TYR A O 1
ATOM 893 N N . ALA A 1 109 ? -6.140 -9.394 0.072 1.00 98.81 109 ALA A N 1
ATOM 894 C CA . ALA A 1 109 ? -5.886 -8.644 1.304 1.00 98.81 109 ALA A CA 1
ATOM 895 C C . ALA A 1 109 ? -5.310 -7.244 1.040 1.00 98.81 109 ALA A C 1
ATOM 897 O O . ALA A 1 109 ? -5.483 -6.336 1.851 1.00 98.81 109 ALA A O 1
ATOM 898 N N . LEU A 1 110 ? -4.663 -7.044 -0.109 1.00 98.94 110 LEU A N 1
ATOM 899 C CA . LEU A 1 110 ? -4.212 -5.737 -0.576 1.00 98.94 110 LEU A CA 1
ATOM 900 C C . LEU A 1 110 ? -4.687 -5.525 -2.011 1.00 98.94 110 LEU A C 1
ATOM 902 O O . LEU A 1 110 ? -4.375 -6.326 -2.890 1.00 98.94 110 LEU A O 1
ATOM 906 N N . VAL A 1 111 ? -5.424 -4.440 -2.239 1.00 98.94 111 VAL A N 1
ATOM 907 C CA . VAL A 1 111 ? -5.938 -4.055 -3.555 1.00 98.94 111 VAL A CA 1
ATOM 908 C C . VAL A 1 111 ? -5.518 -2.624 -3.869 1.00 98.94 111 VAL A C 1
ATOM 910 O O . VAL A 1 111 ? -5.855 -1.704 -3.127 1.00 98.94 111 VAL A O 1
ATOM 913 N N . ILE A 1 112 ? -4.809 -2.432 -4.979 1.00 98.94 112 ILE A N 1
ATOM 914 C CA . ILE A 1 112 ? -4.418 -1.123 -5.516 1.00 98.94 112 ILE A CA 1
ATOM 915 C C . ILE A 1 112 ? -4.875 -1.078 -6.972 1.00 98.94 112 ILE A C 1
ATOM 917 O O . ILE A 1 112 ? -4.274 -1.717 -7.839 1.00 98.94 112 ILE A O 1
ATOM 921 N N . TYR A 1 113 ? -5.980 -0.380 -7.229 1.00 98.88 113 TYR A N 1
ATOM 922 C CA . TYR A 1 113 ? -6.660 -0.429 -8.520 1.00 98.88 113 TYR A CA 1
ATOM 923 C C . TYR A 1 113 ? -6.955 0.973 -9.064 1.00 98.88 113 TYR A C 1
ATOM 925 O O . TYR A 1 113 ? -7.526 1.806 -8.361 1.00 98.88 113 TYR A O 1
ATOM 933 N N . GLU A 1 114 ? -6.600 1.232 -10.325 1.00 98.75 114 GLU A N 1
ATOM 934 C CA . GLU A 1 114 ? -6.859 2.515 -11.008 1.00 98.75 114 GLU A CA 1
ATOM 935 C C . GLU A 1 114 ? -6.366 3.752 -10.223 1.00 98.75 114 GLU A C 1
ATOM 937 O O . GLU A 1 114 ? -7.036 4.787 -10.143 1.00 98.75 114 GLU A O 1
ATOM 942 N N . MET A 1 115 ? -5.178 3.648 -9.625 1.00 98.69 115 MET A N 1
ATOM 943 C CA . MET A 1 115 ? -4.494 4.743 -8.938 1.00 98.69 115 MET A CA 1
ATOM 944 C C . MET A 1 115 ? -3.585 5.474 -9.931 1.00 98.69 115 MET A C 1
ATOM 946 O O . MET A 1 115 ? -2.409 5.151 -10.083 1.00 98.69 115 MET A O 1
ATOM 950 N N . LEU A 1 116 ? -4.163 6.435 -10.658 1.00 97.94 116 LEU A N 1
ATOM 951 C CA . LEU A 1 116 ? -3.565 6.986 -11.883 1.00 97.94 116 LEU A CA 1
ATOM 952 C C . LEU A 1 116 ? -2.204 7.667 -11.696 1.00 97.94 116 LEU A C 1
ATOM 954 O O . LEU A 1 116 ? -1.369 7.543 -12.576 1.00 97.94 116 LEU A O 1
ATOM 958 N N . GLN A 1 117 ? -1.988 8.353 -10.571 1.00 98.00 117 GLN A N 1
ATOM 959 C CA . GLN A 1 117 ? -0.768 9.130 -10.286 1.00 98.00 117 GLN A CA 1
ATOM 960 C C . GLN A 1 117 ? 0.129 8.457 -9.231 1.00 98.00 117 GLN A C 1
ATOM 962 O O . GLN A 1 117 ? 1.022 9.087 -8.665 1.00 98.00 117 GLN A O 1
ATOM 967 N N . PHE A 1 118 ? -0.146 7.193 -8.909 1.00 98.44 118 PHE A N 1
ATOM 968 C CA . PHE A 1 118 ? 0.535 6.456 -7.852 1.00 98.44 118 PHE A CA 1
ATOM 969 C C . PHE A 1 118 ? 1.851 5.887 -8.380 1.00 98.44 118 PHE A C 1
ATOM 971 O O . PHE A 1 118 ? 1.837 5.079 -9.302 1.00 98.44 118 PHE A O 1
ATOM 978 N N . LYS A 1 119 ? 2.976 6.332 -7.814 1.00 98.38 119 LYS A N 1
ATOM 979 C CA . LYS A 1 119 ? 4.337 6.107 -8.327 1.00 98.38 119 LYS A CA 1
ATOM 980 C C . LYS A 1 119 ? 5.026 4.907 -7.692 1.00 98.38 119 LYS A C 1
ATOM 982 O O . LY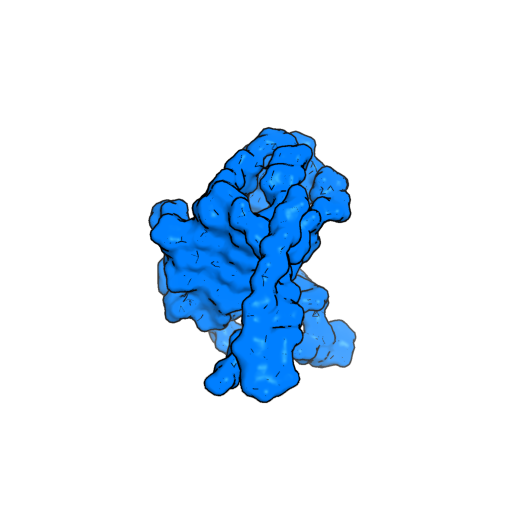S A 1 119 ? 5.774 4.204 -8.365 1.00 98.38 119 LYS A O 1
ATOM 987 N N . ASP A 1 120 ? 4.774 4.662 -6.410 1.00 98.50 120 ASP A N 1
ATOM 988 C CA . ASP A 1 120 ? 5.312 3.523 -5.667 1.00 98.50 120 ASP A CA 1
ATOM 989 C C . ASP A 1 120 ? 4.352 3.092 -4.551 1.00 98.50 120 ASP A C 1
ATOM 991 O O . ASP A 1 120 ? 3.638 3.911 -3.972 1.00 98.50 120 ASP A O 1
ATOM 995 N N . VAL A 1 121 ? 4.342 1.794 -4.217 1.00 98.69 121 VAL A N 1
ATOM 996 C CA . VAL A 1 121 ? 3.497 1.275 -3.125 1.00 98.69 121 VAL A CA 1
ATOM 997 C C . VAL A 1 121 ? 3.929 1.844 -1.776 1.00 98.69 121 VAL A C 1
ATOM 999 O O . VAL A 1 121 ? 3.080 2.178 -0.954 1.00 98.69 121 VAL A O 1
ATOM 1002 N N . GLY A 1 122 ? 5.235 1.953 -1.531 1.00 97.81 122 GLY A N 1
ATOM 1003 C CA . GLY A 1 122 ? 5.768 2.669 -0.375 1.00 97.81 122 GLY A CA 1
ATOM 1004 C C . GLY A 1 122 ? 5.515 2.051 1.005 1.00 97.81 122 GLY A C 1
ATOM 1005 O O . GLY A 1 122 ? 5.842 2.662 2.016 1.00 97.81 122 GLY A O 1
ATOM 1006 N N . LEU A 1 123 ? 4.964 0.840 1.102 1.00 98.31 123 LEU A N 1
ATOM 1007 C CA . LEU A 1 123 ? 4.694 0.179 2.387 1.00 98.31 123 LEU A CA 1
ATOM 1008 C C . LEU A 1 123 ? 5.955 -0.469 2.974 1.00 98.31 123 LEU A C 1
ATOM 1010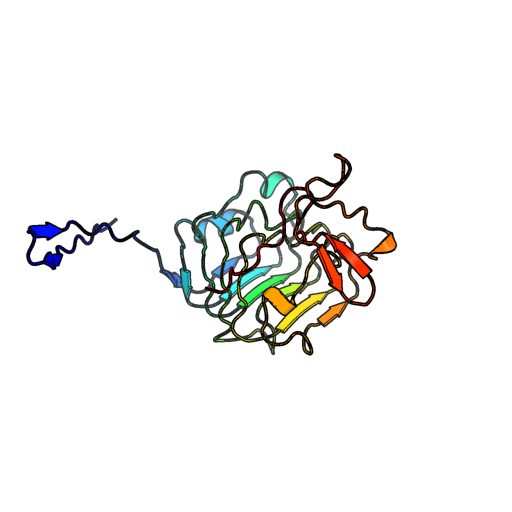 O O . LEU A 1 123 ? 6.003 -1.668 3.230 1.00 98.31 123 LEU A O 1
ATOM 1014 N N . TYR A 1 124 ? 6.992 0.329 3.218 1.00 97.88 124 TYR A N 1
ATOM 1015 C CA . TYR A 1 124 ? 8.325 -0.177 3.545 1.00 97.88 124 TYR A CA 1
ATOM 1016 C C . TYR A 1 124 ? 8.455 -0.896 4.897 1.00 97.88 124 TYR A C 1
ATOM 1018 O O . TYR A 1 124 ? 9.447 -1.591 5.138 1.00 97.88 124 TYR A O 1
ATOM 1026 N N . SER A 1 125 ? 7.458 -0.751 5.770 1.00 97.88 125 SER A N 1
ATOM 1027 C CA . SER A 1 125 ? 7.356 -1.487 7.033 1.00 97.88 125 SER A CA 1
ATOM 1028 C C . SER A 1 125 ? 6.496 -2.747 6.944 1.00 97.88 125 SER A C 1
ATOM 1030 O O . SER A 1 125 ? 6.432 -3.471 7.934 1.00 97.88 125 SER A O 1
ATOM 1032 N N . LEU A 1 126 ? 5.853 -3.033 5.805 1.00 98.06 126 LEU A N 1
ATOM 1033 C CA . LEU A 1 126 ? 4.999 -4.208 5.643 1.00 98.06 126 LEU A CA 1
ATOM 1034 C C . LEU A 1 126 ? 5.855 -5.477 5.658 1.00 98.06 126 LEU A C 1
ATOM 1036 O O . LEU A 1 126 ? 6.671 -5.704 4.765 1.00 98.06 126 LEU A O 1
ATOM 1040 N N . MET A 1 127 ? 5.648 -6.301 6.682 1.00 96.56 127 MET A N 1
ATOM 1041 C CA . MET A 1 127 ? 6.405 -7.533 6.905 1.00 96.56 127 MET A CA 1
ATOM 1042 C C . MET A 1 127 ? 5.582 -8.785 6.626 1.00 96.56 127 MET A C 1
ATOM 1044 O O . MET A 1 127 ? 6.163 -9.830 6.355 1.00 96.56 127 MET A O 1
ATOM 1048 N N . ASN A 1 128 ? 4.253 -8.716 6.743 1.00 97.38 128 ASN A N 1
ATOM 1049 C CA . ASN A 1 128 ? 3.413 -9.894 6.578 1.00 97.38 128 ASN A CA 1
ATOM 1050 C C . ASN A 1 128 ? 2.008 -9.545 6.079 1.00 97.38 128 ASN A C 1
ATOM 1052 O O . ASN A 1 128 ? 1.340 -8.658 6.618 1.00 97.38 128 ASN A O 1
ATOM 1056 N N . ILE A 1 129 ? 1.561 -10.294 5.075 1.00 98.31 129 ILE A N 1
ATOM 1057 C CA . ILE A 1 129 ? 0.150 -10.464 4.749 1.00 98.31 129 ILE A CA 1
ATOM 1058 C C . ILE A 1 129 ? -0.188 -11.909 5.109 1.00 98.31 129 ILE A C 1
ATOM 1060 O O . ILE A 1 129 ? 0.291 -12.832 4.457 1.00 98.31 129 ILE A O 1
ATOM 1064 N N . THR A 1 130 ? -0.953 -12.104 6.184 1.00 97.56 130 THR A N 1
ATOM 1065 C CA . THR A 1 130 ? -1.127 -13.440 6.780 1.00 97.56 130 THR A CA 1
ATOM 1066 C C . THR A 1 130 ? -2.030 -14.338 5.935 1.00 97.56 130 THR A C 1
ATOM 1068 O O . THR A 1 130 ? -1.803 -15.539 5.846 1.00 97.56 130 THR A O 1
ATOM 1071 N N . ARG A 1 131 ? -3.066 -13.771 5.311 1.00 98.38 131 ARG A N 1
ATOM 1072 C CA . ARG A 1 131 ? -4.004 -14.502 4.457 1.00 98.38 131 ARG A CA 1
ATOM 1073 C C . ARG A 1 131 ? -4.471 -13.626 3.302 1.00 98.38 131 ARG A C 1
ATOM 1075 O O . ARG A 1 131 ? -4.736 -12.446 3.497 1.00 98.38 131 ARG A O 1
ATOM 1082 N N . GLY A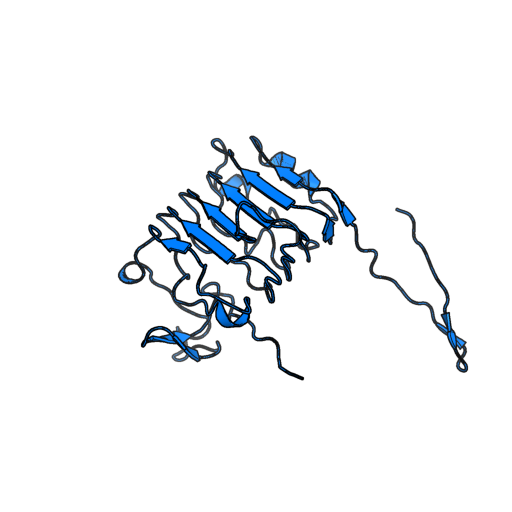 1 132 ? -4.663 -14.241 2.137 1.00 98.31 132 GLY A N 1
ATOM 1083 C CA . GLY A 1 132 ? -5.158 -13.584 0.928 1.00 98.31 132 GLY A CA 1
ATOM 1084 C C . GLY A 1 132 ? -4.042 -13.048 0.037 1.00 98.31 132 GLY A C 1
ATOM 1085 O O . GLY A 1 132 ? -2.911 -12.860 0.474 1.00 98.31 132 GLY A O 1
ATOM 1086 N N . ALA A 1 133 ? -4.381 -12.813 -1.225 1.00 98.56 133 ALA A N 1
ATOM 1087 C CA . ALA A 1 133 ? -3.438 -12.404 -2.257 1.00 98.56 133 ALA A CA 1
ATOM 1088 C C . ALA A 1 133 ? -3.327 -10.876 -2.396 1.00 98.56 133 ALA A C 1
ATOM 1090 O O . ALA A 1 133 ? -4.085 -10.102 -1.798 1.00 98.56 133 ALA A O 1
ATOM 1091 N N . VAL A 1 134 ? -2.394 -10.433 -3.236 1.00 98.88 134 VAL A N 1
ATOM 1092 C CA . VAL A 1 134 ? -2.206 -9.033 -3.630 1.00 98.88 134 VAL A CA 1
ATOM 1093 C C . VAL A 1 134 ? -2.755 -8.809 -5.038 1.00 98.88 134 VAL A C 1
ATOM 1095 O O . VAL A 1 134 ? -2.386 -9.520 -5.972 1.00 98.88 134 VAL A O 1
ATOM 1098 N N . ARG A 1 135 ? -3.593 -7.782 -5.211 1.00 98.88 135 ARG A N 1
ATOM 1099 C CA . ARG A 1 135 ? -4.045 -7.296 -6.523 1.00 98.88 135 ARG A CA 1
ATOM 1100 C C . ARG A 1 135 ? -3.565 -5.874 -6.760 1.00 98.88 135 ARG A C 1
ATOM 1102 O O . ARG A 1 135 ? -3.988 -4.953 -6.065 1.00 98.88 135 ARG A O 1
ATOM 1109 N N . ILE A 1 136 ? -2.718 -5.684 -7.764 1.00 98.88 136 ILE A N 1
ATOM 1110 C CA . ILE A 1 136 ? -2.221 -4.369 -8.179 1.00 98.88 136 ILE A CA 1
ATOM 1111 C C . ILE A 1 136 ? -2.434 -4.251 -9.679 1.00 98.88 136 ILE A C 1
ATOM 1113 O O . ILE A 1 136 ? -1.740 -4.891 -10.467 1.00 98.88 136 ILE A O 1
ATOM 1117 N N . GLU A 1 137 ? -3.410 -3.452 -10.086 1.00 98.81 137 GLU A N 1
ATOM 1118 C CA . GLU A 1 137 ? -3.861 -3.448 -11.472 1.00 98.81 137 GLU A CA 1
ATOM 1119 C C . GLU A 1 137 ? -4.253 -2.050 -11.967 1.00 98.81 137 GLU A C 1
ATOM 1121 O O . GLU A 1 137 ? -4.899 -1.284 -11.251 1.00 98.81 137 GLU A O 1
ATOM 1126 N N . LYS A 1 138 ? -3.913 -1.746 -13.229 1.00 98.81 138 LYS A N 1
ATOM 1127 C CA . LYS A 1 138 ? -4.275 -0.492 -13.920 1.00 98.81 138 LYS A CA 1
ATOM 1128 C C . LYS A 1 138 ? -3.749 0.768 -13.229 1.00 98.81 138 LYS A C 1
ATOM 1130 O O . LYS A 1 138 ? -4.437 1.784 -13.176 1.00 98.81 138 LYS A O 1
ATOM 1135 N N . ASN A 1 139 ? -2.521 0.716 -12.717 1.00 98.88 139 ASN A N 1
ATOM 1136 C CA . ASN A 1 139 ? -1.830 1.874 -12.146 1.00 98.88 139 ASN A CA 1
ATOM 1137 C C . ASN A 1 139 ? -0.735 2.331 -13.138 1.00 98.88 139 ASN A C 1
ATOM 1139 O O . ASN A 1 139 ? 0.374 1.790 -13.107 1.00 98.88 139 ASN A O 1
ATOM 1143 N N . PRO A 1 140 ? -1.043 3.247 -14.078 1.00 98.56 140 PRO A N 1
ATOM 1144 C CA . PRO A 1 140 ? -0.183 3.553 -15.229 1.00 98.56 140 PRO A CA 1
ATOM 1145 C C . PRO A 1 140 ? 1.153 4.220 -14.874 1.00 98.56 140 PRO A C 1
ATOM 1147 O O . PRO A 1 140 ? 2.103 4.079 -15.641 1.00 98.56 140 PRO A O 1
ATOM 1150 N N . ASP A 1 141 ? 1.241 4.883 -13.718 1.00 98.50 141 ASP A N 1
ATOM 1151 C CA . ASP A 1 141 ? 2.458 5.557 -13.242 1.00 98.50 141 ASP A CA 1
ATOM 1152 C C . ASP A 1 141 ? 3.249 4.735 -12.204 1.00 98.50 141 ASP A C 1
ATOM 1154 O O . ASP A 1 141 ? 4.305 5.169 -11.744 1.00 98.50 141 ASP A O 1
ATOM 1158 N N . LEU A 1 142 ? 2.766 3.538 -11.846 1.00 98.81 142 LEU A N 1
ATOM 1159 C CA . LEU A 1 142 ? 3.308 2.746 -10.741 1.00 98.81 142 LEU A CA 1
ATOM 1160 C C . LEU A 1 142 ? 4.567 1.964 -11.132 1.00 98.81 142 LEU A C 1
ATOM 1162 O O . LEU A 1 142 ? 4.494 1.022 -11.921 1.00 98.81 142 LEU A O 1
ATOM 1166 N N . CYS A 1 143 ? 5.684 2.308 -10.493 1.00 98.50 143 CYS A N 1
ATOM 1167 C CA . CYS A 1 143 ? 6.990 1.655 -10.583 1.00 98.50 143 CYS A CA 1
ATOM 1168 C C . CYS A 1 143 ? 7.365 0.922 -9.275 1.00 98.50 143 CYS A C 1
ATOM 1170 O O . CYS A 1 143 ? 6.512 0.700 -8.410 1.00 98.50 143 CYS A O 1
ATOM 1172 N N . TYR A 1 144 ? 8.623 0.478 -9.141 1.00 98.06 144 TYR A N 1
ATOM 1173 C CA . TYR A 1 144 ? 9.150 -0.294 -8.003 1.00 98.06 144 TYR A CA 1
ATOM 1174 C C . TYR A 1 144 ? 8.468 -1.647 -7.749 1.00 98.06 144 TYR A C 1
ATOM 1176 O O . TYR A 1 144 ? 8.680 -2.273 -6.713 1.00 98.06 144 TYR A O 1
ATOM 1184 N N . LEU A 1 145 ? 7.663 -2.161 -8.682 1.00 97.56 145 LEU A N 1
ATOM 1185 C CA . LEU A 1 145 ? 7.035 -3.477 -8.522 1.00 97.56 145 LEU A CA 1
ATOM 1186 C C . LEU A 1 145 ? 8.042 -4.616 -8.721 1.00 97.56 145 LEU A C 1
ATOM 1188 O O . LEU A 1 145 ? 8.006 -5.602 -7.987 1.00 97.56 145 LEU A O 1
ATOM 1192 N N . ALA A 1 146 ? 8.972 -4.478 -9.670 1.00 95.81 146 ALA A N 1
ATOM 1193 C CA . ALA A 1 146 ? 9.977 -5.504 -9.962 1.00 95.81 146 ALA A CA 1
ATOM 1194 C C . ALA A 1 146 ? 11.079 -5.600 -8.891 1.00 95.81 146 ALA A C 1
ATOM 1196 O O . ALA A 1 146 ? 11.778 -6.615 -8.792 1.00 95.81 146 ALA A O 1
ATOM 1197 N N . THR A 1 147 ? 11.241 -4.555 -8.074 1.00 96.44 147 THR A N 1
ATOM 1198 C CA . THR A 1 147 ? 12.177 -4.529 -6.943 1.00 96.44 147 THR A CA 1
ATOM 1199 C C . THR A 1 147 ? 11.600 -5.165 -5.679 1.00 96.44 147 THR A C 1
ATOM 1201 O O . THR A 1 147 ? 12.330 -5.309 -4.701 1.00 96.44 147 THR A O 1
ATOM 1204 N N . LEU A 1 148 ? 10.337 -5.601 -5.679 1.00 96.75 148 LEU A N 1
ATOM 1205 C CA . LEU A 1 148 ? 9.698 -6.242 -4.531 1.00 96.75 148 LEU A CA 1
ATOM 1206 C C . LEU A 1 148 ? 9.707 -7.765 -4.657 1.00 96.75 148 LEU A C 1
ATOM 1208 O O . LEU A 1 148 ? 9.319 -8.337 -5.672 1.00 96.75 148 LEU A O 1
ATOM 1212 N N . ASP A 1 149 ? 10.124 -8.431 -3.586 1.00 96.25 149 ASP A N 1
ATOM 1213 C CA . ASP A 1 149 ? 10.009 -9.875 -3.420 1.00 96.25 149 ASP A CA 1
ATOM 1214 C C . ASP A 1 149 ? 8.816 -10.197 -2.509 1.00 96.25 149 ASP A C 1
ATOM 1216 O O . ASP A 1 149 ? 8.926 -10.203 -1.279 1.00 96.25 149 ASP A O 1
ATOM 1220 N N . TRP A 1 150 ? 7.652 -10.441 -3.114 1.00 96.38 150 TRP A N 1
ATOM 1221 C CA . TRP A 1 150 ? 6.419 -10.757 -2.386 1.00 96.38 150 TRP A CA 1
ATOM 1222 C C . TRP A 1 150 ? 6.502 -12.069 -1.594 1.00 96.38 150 TRP A C 1
ATOM 1224 O O . TRP A 1 150 ? 5.800 -12.197 -0.594 1.00 96.38 150 TRP A O 1
ATOM 1234 N N . SER A 1 151 ? 7.414 -12.989 -1.943 1.00 94.94 151 SER A N 1
ATOM 1235 C CA . SER A 1 151 ? 7.639 -14.226 -1.171 1.00 94.94 151 SER A CA 1
ATOM 1236 C C . SER A 1 151 ? 8.196 -13.966 0.235 1.00 94.94 151 SER A C 1
ATOM 1238 O O . SER A 1 151 ? 8.280 -14.873 1.057 1.00 94.94 151 SER A O 1
ATOM 1240 N N . LYS A 1 152 ? 8.627 -12.729 0.524 1.00 95.00 152 LYS A N 1
ATOM 1241 C CA . LYS A 1 152 ? 9.057 -12.301 1.866 1.00 95.00 152 LYS A CA 1
ATOM 1242 C C . LYS A 1 152 ? 7.926 -11.733 2.717 1.00 95.00 152 LYS A C 1
ATOM 1244 O O . LYS A 1 152 ? 8.166 -11.440 3.883 1.00 95.00 152 LYS A O 1
ATOM 1249 N N . ILE A 1 153 ? 6.744 -11.546 2.133 1.00 96.00 153 ILE A N 1
ATOM 1250 C CA . ILE A 1 153 ? 5.581 -10.911 2.764 1.00 96.00 153 ILE A CA 1
ATOM 1251 C C . ILE A 1 153 ? 4.398 -11.886 2.826 1.00 96.00 153 ILE A C 1
ATOM 1253 O O . ILE A 1 153 ? 3.663 -11.866 3.812 1.00 96.00 153 ILE A O 1
ATOM 1257 N N . LEU A 1 154 ? 4.223 -12.718 1.795 1.00 96.25 154 LEU A N 1
ATOM 1258 C CA . LEU A 1 154 ? 3.176 -13.734 1.689 1.00 96.25 154 LEU A CA 1
ATOM 1259 C C . LEU A 1 154 ? 3.768 -15.143 1.737 1.00 96.25 154 LEU A C 1
ATOM 1261 O O . LEU A 1 154 ? 4.851 -15.373 1.199 1.00 96.25 154 LEU A O 1
ATOM 1265 N N . ASP A 1 155 ? 3.000 -16.085 2.283 1.00 92.25 155 ASP A N 1
ATOM 1266 C CA . ASP A 1 155 ? 3.345 -17.512 2.265 1.00 92.25 155 ASP A CA 1
ATOM 1267 C C . ASP A 1 155 ? 3.209 -18.124 0.858 1.00 92.25 155 ASP A C 1
ATOM 1269 O O . ASP A 1 155 ? 3.991 -18.993 0.480 1.00 92.25 155 ASP A O 1
ATOM 1273 N N . SER A 1 156 ? 2.248 -17.642 0.060 1.00 93.94 156 SER A N 1
ATOM 1274 C CA . SER A 1 156 ? 2.087 -17.993 -1.357 1.00 93.94 156 SER A CA 1
ATOM 1275 C C . SER A 1 156 ? 1.874 -16.740 -2.203 1.00 93.94 156 SER A C 1
ATOM 1277 O O . SER A 1 156 ? 1.179 -15.807 -1.799 1.00 93.94 156 SER A O 1
ATOM 1279 N N . VAL A 1 157 ? 2.479 -16.726 -3.391 1.00 95.38 157 VAL A N 1
ATOM 1280 C CA . VAL A 1 157 ? 2.382 -15.630 -4.370 1.00 95.38 157 VAL A CA 1
ATOM 1281 C C . VAL A 1 157 ? 1.625 -16.030 -5.638 1.00 95.38 157 VAL A C 1
ATOM 1283 O O . VAL A 1 157 ? 1.496 -15.206 -6.538 1.00 95.38 157 VAL A O 1
ATOM 1286 N N . GLU A 1 158 ? 1.142 -17.271 -5.724 1.00 94.94 158 GLU A N 1
ATOM 1287 C CA . GLU A 1 158 ? 0.526 -17.841 -6.934 1.00 94.94 158 GLU A CA 1
ATOM 1288 C C . GLU A 1 158 ? -0.751 -17.099 -7.344 1.00 94.94 158 GLU A C 1
ATOM 1290 O O . GLU A 1 158 ? -0.965 -16.834 -8.524 1.00 94.94 158 GLU A O 1
ATOM 1295 N N . ASP A 1 159 ? -1.549 -16.684 -6.358 1.00 96.94 159 ASP A N 1
ATOM 1296 C CA . ASP A 1 159 ? -2.810 -15.967 -6.567 1.00 96.94 159 ASP A CA 1
ATOM 1297 C C . ASP A 1 159 ? -2.633 -14.444 -6.712 1.00 96.94 159 ASP A C 1
ATOM 1299 O O . ASP A 1 159 ? -3.619 -13.704 -6.814 1.00 96.94 159 ASP A O 1
ATOM 1303 N N . ASN A 1 160 ? -1.394 -13.935 -6.692 1.00 98.38 160 ASN A N 1
ATOM 1304 C CA . ASN A 1 160 ? -1.156 -12.507 -6.878 1.00 98.38 160 ASN A CA 1
ATOM 1305 C C . ASN A 1 160 ? -1.504 -12.088 -8.310 1.00 98.38 160 ASN A C 1
ATOM 1307 O O . ASN A 1 160 ? -1.026 -12.662 -9.286 1.00 98.38 160 ASN A O 1
ATOM 1311 N N . PHE A 1 161 ? -2.273 -11.008 -8.434 1.00 98.56 161 PHE A N 1
ATOM 1312 C CA . PHE A 1 161 ? -2.686 -10.453 -9.719 1.00 98.56 161 PHE A CA 1
ATOM 1313 C C . PHE A 1 161 ? -2.088 -9.058 -9.906 1.00 98.56 161 PHE A C 1
ATOM 1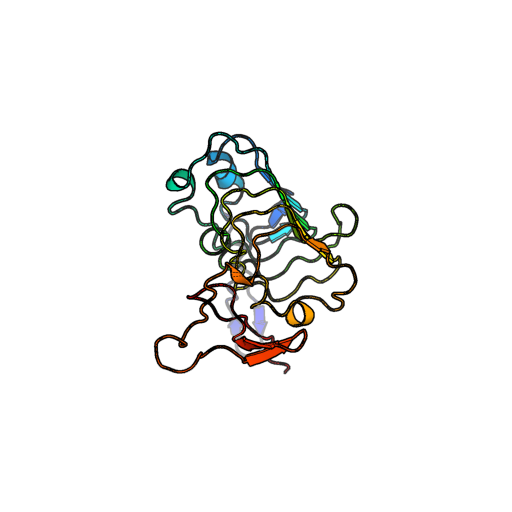315 O O . PHE A 1 161 ? -2.651 -8.053 -9.463 1.00 98.56 161 PHE A O 1
ATOM 1322 N N . ILE A 1 162 ? -0.910 -9.001 -10.534 1.00 98.38 162 ILE A N 1
ATOM 1323 C CA . ILE A 1 162 ? -0.141 -7.766 -10.741 1.00 98.38 162 ILE A CA 1
ATOM 1324 C C . ILE A 1 162 ? 0.057 -7.543 -12.241 1.00 98.38 162 ILE A C 1
ATOM 1326 O O . ILE A 1 162 ? 0.991 -8.074 -12.837 1.00 98.38 162 ILE A O 1
ATOM 1330 N N . VAL A 1 163 ? -0.840 -6.780 -12.869 1.00 98.19 163 VAL A N 1
AT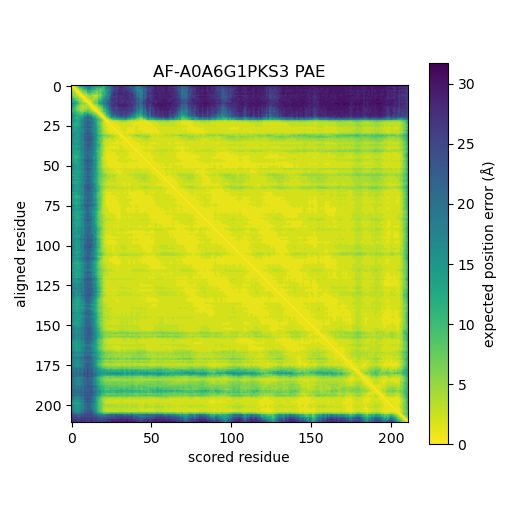OM 1331 C CA . VAL A 1 163 ? -0.878 -6.600 -14.334 1.00 98.19 163 VAL A CA 1
ATOM 1332 C C . VAL A 1 163 ? -1.311 -5.188 -14.724 1.00 98.19 163 VAL A C 1
ATOM 1334 O O . VAL A 1 163 ? -1.889 -4.463 -13.922 1.00 98.19 163 VAL A O 1
ATOM 1337 N N . ALA A 1 164 ? -1.074 -4.798 -15.980 1.00 98.25 164 ALA A N 1
ATOM 1338 C CA . ALA A 1 164 ? -1.509 -3.506 -16.528 1.00 98.25 164 ALA A CA 1
ATOM 1339 C C . ALA A 1 164 ? -1.050 -2.279 -15.704 1.00 98.25 164 ALA A C 1
ATOM 1341 O O . ALA A 1 164 ? -1.755 -1.277 -15.631 1.00 98.25 164 ALA A O 1
ATOM 1342 N N . ASN A 1 165 ? 0.120 -2.365 -15.068 1.00 98.62 165 ASN A N 1
ATOM 1343 C CA . ASN A 1 165 ? 0.797 -1.228 -14.433 1.00 98.62 165 ASN A CA 1
ATOM 1344 C C . ASN A 1 165 ? 1.859 -0.660 -15.389 1.00 98.62 165 ASN A C 1
ATOM 1346 O O . ASN A 1 165 ? 1.984 -1.147 -16.519 1.00 98.62 165 ASN A O 1
ATOM 1350 N N . LYS A 1 166 ? 2.633 0.344 -14.957 1.00 98.25 166 LYS A N 1
ATOM 1351 C CA . LYS A 1 166 ? 3.740 0.866 -15.768 1.00 98.25 166 LYS A CA 1
ATOM 1352 C C . LYS A 1 166 ? 4.703 -0.254 -16.171 1.00 98.25 166 LYS A C 1
ATOM 1354 O O . LYS A 1 166 ? 4.978 -1.174 -15.400 1.00 98.25 166 LYS A O 1
ATOM 1359 N N . ASN A 1 167 ? 5.206 -0.185 -17.399 1.00 97.00 167 ASN A N 1
ATOM 1360 C CA . ASN A 1 167 ? 6.179 -1.148 -17.896 1.00 97.00 167 ASN A CA 1
ATOM 1361 C C . ASN A 1 167 ? 7.500 -1.013 -17.117 1.00 97.00 167 ASN A C 1
ATOM 1363 O O . ASN A 1 167 ? 8.076 0.070 -17.089 1.00 97.00 167 ASN A O 1
ATOM 1367 N N . ASP A 1 168 ? 8.010 -2.115 -16.551 1.00 93.44 168 ASP A N 1
ATOM 1368 C CA . ASP A 1 168 ? 9.284 -2.164 -15.804 1.00 93.44 168 ASP A CA 1
ATOM 1369 C C . ASP A 1 168 ? 10.453 -1.550 -16.586 1.00 93.44 168 ASP A C 1
ATOM 1371 O O . ASP A 1 168 ? 11.316 -0.900 -16.011 1.00 93.44 168 ASP A O 1
ATOM 1375 N N . ARG A 1 169 ? 10.470 -1.685 -17.919 1.00 93.62 169 ARG A N 1
ATOM 1376 C CA . ARG A 1 169 ? 11.541 -1.121 -18.761 1.00 93.62 169 ARG A CA 1
ATOM 1377 C C . ARG A 1 169 ? 11.511 0.403 -18.855 1.00 93.62 169 ARG A C 1
ATOM 1379 O O . ARG A 1 169 ? 12.516 1.006 -19.212 1.00 93.62 169 ARG A O 1
ATOM 1386 N N . GLU A 1 170 ? 10.362 1.010 -18.587 1.00 96.69 170 GLU A N 1
ATOM 1387 C CA . GLU A 1 170 ? 10.198 2.462 -18.514 1.00 96.69 170 GLU A CA 1
ATOM 1388 C C . GLU A 1 170 ? 10.418 2.989 -17.093 1.00 96.69 170 GLU A C 1
ATOM 1390 O O . GLU A 1 170 ? 10.478 4.203 -16.891 1.00 96.69 170 GLU A O 1
ATOM 1395 N N . CYS A 1 171 ? 10.509 2.095 -16.105 1.00 95.56 171 CYS A N 1
ATOM 1396 C CA . CYS A 1 171 ? 10.805 2.454 -14.732 1.00 95.56 171 CYS A CA 1
ATOM 1397 C C . CYS A 1 171 ? 12.316 2.626 -14.557 1.00 95.56 171 CYS A C 1
ATOM 1399 O O . CYS A 1 171 ? 13.113 1.722 -14.800 1.00 95.56 171 CYS A O 1
ATOM 1401 N N . GLY A 1 172 ? 12.719 3.809 -14.098 1.00 93.69 172 GLY A N 1
ATOM 1402 C CA . GLY A 1 172 ? 14.083 4.088 -13.653 1.00 93.69 172 GLY A CA 1
ATOM 1403 C C . GLY A 1 172 ? 14.288 3.670 -12.199 1.00 93.69 172 GLY A C 1
ATOM 1404 O O . GLY A 1 172 ? 14.697 4.500 -11.392 1.00 93.69 172 GLY A O 1
ATOM 1405 N N . ASP A 1 173 ? 13.939 2.430 -11.843 1.00 95.12 173 ASP A N 1
ATOM 1406 C CA . ASP A 1 173 ? 13.981 1.965 -10.454 1.00 95.12 173 ASP A CA 1
ATOM 1407 C C . ASP A 1 173 ? 15.427 1.893 -9.950 1.00 95.12 173 ASP A C 1
ATOM 1409 O O . ASP A 1 173 ? 16.245 1.099 -10.422 1.00 95.12 173 ASP A O 1
ATOM 1413 N N . VAL A 1 174 ? 15.742 2.709 -8.944 1.00 94.62 174 VAL A N 1
ATOM 1414 C CA . VAL A 1 174 ? 17.061 2.751 -8.307 1.00 94.62 174 VAL A CA 1
ATOM 1415 C C . VAL A 1 174 ? 16.881 2.477 -6.825 1.00 94.62 174 VAL A C 1
ATOM 1417 O O . VAL A 1 174 ? 16.190 3.221 -6.143 1.00 94.62 174 VAL A O 1
ATOM 1420 N N . CYS A 1 175 ? 17.506 1.419 -6.308 1.00 96.31 175 CYS A N 1
ATOM 1421 C CA . CYS A 1 175 ? 17.502 1.145 -4.871 1.00 96.31 175 CYS A CA 1
ATOM 1422 C C . CYS A 1 175 ? 18.567 1.972 -4.118 1.00 96.31 175 CYS A C 1
ATOM 1424 O O . CYS A 1 175 ? 19.585 2.349 -4.707 1.00 96.31 175 CYS A O 1
ATOM 1426 N N . PRO A 1 176 ? 18.385 2.202 -2.801 1.00 96.62 176 PRO A N 1
ATOM 1427 C CA . PRO A 1 176 ? 19.371 2.865 -1.952 1.00 96.62 176 PRO A CA 1
ATOM 1428 C C . PRO A 1 176 ? 20.797 2.331 -2.151 1.00 96.62 176 PRO A C 1
ATOM 1430 O O . PRO A 1 176 ? 21.005 1.115 -2.222 1.00 96.62 176 PRO A O 1
ATOM 1433 N N . GLY A 1 177 ? 21.783 3.229 -2.213 1.00 92.56 177 GLY A N 1
ATOM 1434 C CA . GLY A 1 177 ? 23.207 2.898 -2.369 1.00 92.56 177 GLY A CA 1
ATOM 1435 C C . GLY A 1 177 ? 23.695 2.773 -3.819 1.00 92.56 177 GLY A C 1
ATOM 1436 O O . GLY A 1 177 ? 24.882 2.938 -4.083 1.00 92.56 177 GLY A O 1
ATOM 1437 N N . THR A 1 178 ? 22.808 2.525 -4.790 1.00 90.25 178 THR A N 1
ATOM 1438 C CA . THR A 1 178 ? 23.225 2.250 -6.179 1.00 90.25 178 THR A CA 1
ATOM 1439 C C . THR A 1 178 ? 24.012 3.405 -6.806 1.00 90.25 178 THR A C 1
ATOM 1441 O O . THR A 1 178 ? 24.982 3.161 -7.519 1.00 90.25 178 THR A O 1
ATOM 1444 N N . ALA A 1 179 ? 23.658 4.658 -6.503 1.00 84.56 179 ALA A N 1
ATOM 1445 C CA . ALA A 1 179 ? 24.388 5.833 -6.991 1.00 84.56 179 ALA A CA 1
ATOM 1446 C C . ALA A 1 179 ? 25.832 5.917 -6.455 1.00 84.56 179 ALA A C 1
ATOM 1448 O O . ALA A 1 179 ? 26.684 6.546 -7.074 1.00 84.56 179 ALA A O 1
ATOM 1449 N N . GLN A 1 180 ? 26.118 5.267 -5.324 1.00 87.88 180 GLN A N 1
ATOM 1450 C CA . GLN A 1 180 ? 27.445 5.170 -4.713 1.00 87.88 180 GLN A CA 1
ATOM 1451 C C . GLN A 1 180 ? 28.237 3.943 -5.206 1.00 87.88 180 GLN A C 1
ATOM 1453 O O . GLN A 1 180 ? 29.285 3.621 -4.652 1.00 87.88 180 GLN A O 1
ATOM 1458 N N . GLY A 1 181 ? 27.749 3.254 -6.243 1.00 86.00 181 GLY A N 1
ATOM 1459 C CA . GLY A 1 181 ? 28.416 2.127 -6.900 1.00 86.00 181 GLY A CA 1
ATOM 1460 C C . GLY A 1 181 ? 27.827 0.760 -6.552 1.00 86.00 181 GLY A C 1
ATOM 1461 O O . GLY A 1 181 ? 27.887 -0.147 -7.379 1.00 86.00 181 GLY A O 1
ATOM 1462 N N . GLN A 1 182 ? 27.201 0.601 -5.381 1.00 87.94 182 GLN A N 1
ATOM 1463 C CA . GLN A 1 182 ? 26.539 -0.649 -5.004 1.00 87.94 182 GLN A CA 1
ATOM 1464 C C . GLN A 1 182 ? 25.352 -0.409 -4.072 1.00 87.94 182 GLN A C 1
ATOM 1466 O O . GLN A 1 182 ? 25.437 0.341 -3.102 1.00 87.94 182 GLN A O 1
ATOM 1471 N N . THR A 1 183 ? 24.237 -1.095 -4.336 1.00 90.69 183 THR A N 1
ATOM 1472 C CA . THR A 1 183 ? 23.067 -1.024 -3.456 1.00 90.69 183 THR A CA 1
ATOM 1473 C C . THR A 1 183 ? 23.377 -1.551 -2.054 1.00 90.69 183 THR A C 1
ATOM 1475 O O . THR A 1 183 ? 24.023 -2.584 -1.894 1.00 90.69 183 THR A O 1
ATOM 1478 N N . ILE A 1 184 ? 22.865 -0.862 -1.033 1.00 94.19 184 ILE A N 1
ATOM 1479 C CA . ILE A 1 184 ? 22.907 -1.326 0.365 1.00 94.19 184 ILE A CA 1
ATOM 1480 C C . ILE A 1 184 ? 21.764 -2.298 0.689 1.00 94.19 184 ILE A C 1
ATOM 1482 O O . ILE A 1 184 ? 21.695 -2.851 1.788 1.00 94.19 184 ILE A O 1
ATOM 1486 N N . CYS A 1 185 ? 20.827 -2.477 -0.243 1.00 95.19 185 CYS A N 1
ATOM 1487 C CA . CYS A 1 185 ? 19.693 -3.363 -0.062 1.00 95.19 185 CYS A CA 1
ATOM 1488 C C . CYS A 1 185 ? 20.077 -4.818 -0.318 1.00 95.19 185 CYS A C 1
ATOM 1490 O O . CYS A 1 185 ? 20.995 -5.119 -1.075 1.00 95.19 185 CYS A O 1
ATOM 1492 N N . GLN A 1 186 ? 19.317 -5.736 0.281 1.00 92.94 186 GLN A N 1
ATOM 1493 C CA . GLN A 1 186 ? 19.429 -7.159 -0.030 1.00 92.94 186 GLN A CA 1
ATOM 1494 C C . GLN A 1 186 ? 19.233 -7.376 -1.536 1.00 92.94 186 GLN A C 1
ATOM 1496 O O . GLN A 1 186 ? 18.341 -6.778 -2.139 1.00 92.94 186 GLN A O 1
ATOM 1501 N N . GLN A 1 187 ? 20.059 -8.234 -2.126 1.00 92.25 187 GLN A N 1
ATOM 1502 C CA . GLN A 1 187 ? 19.990 -8.596 -3.537 1.00 92.25 187 GLN A CA 1
ATOM 1503 C C . GLN A 1 187 ? 19.688 -10.090 -3.649 1.00 92.25 187 GLN A C 1
ATOM 1505 O O . GLN A 1 187 ? 20.265 -10.905 -2.932 1.00 92.25 187 GLN A O 1
ATOM 1510 N N . ASN A 1 188 ? 18.792 -10.462 -4.551 1.00 91.88 188 ASN A N 1
ATOM 1511 C CA . ASN A 1 188 ? 18.513 -11.856 -4.894 1.00 91.88 188 ASN A CA 1
ATOM 1512 C C . ASN A 1 188 ? 18.001 -11.939 -6.332 1.00 91.88 188 ASN A C 1
ATOM 1514 O O . ASN A 1 188 ? 17.677 -10.921 -6.947 1.00 91.88 188 ASN A O 1
ATOM 1518 N N . ILE A 1 189 ? 17.933 -13.153 -6.870 1.00 91.75 189 ILE A N 1
ATOM 1519 C CA . ILE A 1 189 ? 17.371 -13.418 -8.194 1.00 91.75 189 ILE A CA 1
ATOM 1520 C C . ILE A 1 189 ? 15.865 -13.633 -8.043 1.00 91.75 189 ILE A C 1
ATOM 1522 O O . ILE A 1 189 ? 15.440 -14.456 -7.236 1.00 91.75 189 ILE A O 1
ATOM 1526 N N . LEU A 1 190 ? 15.070 -12.905 -8.824 1.00 89.00 190 LEU A N 1
ATOM 1527 C CA . LEU A 1 190 ? 13.624 -13.105 -8.935 1.00 89.00 190 LEU A CA 1
ATOM 1528 C C . LEU A 1 190 ? 13.258 -13.019 -10.412 1.00 89.00 190 LEU A C 1
ATOM 1530 O O . LEU A 1 190 ? 13.699 -12.094 -11.094 1.00 89.00 190 LEU A O 1
ATOM 1534 N N . ASN A 1 191 ? 12.526 -14.014 -10.916 1.00 84.62 191 ASN A N 1
ATOM 1535 C CA . ASN A 1 191 ? 12.176 -14.144 -12.335 1.00 84.62 191 ASN A CA 1
ATOM 1536 C C . ASN A 1 191 ? 13.391 -14.014 -13.279 1.00 84.62 191 ASN A C 1
ATOM 1538 O O . ASN A 1 191 ? 13.318 -13.362 -14.313 1.00 84.62 191 ASN A O 1
ATOM 1542 N N . GLY A 1 192 ? 14.541 -14.580 -12.890 1.00 85.69 192 GLY A N 1
ATOM 1543 C CA . GLY A 1 192 ? 15.779 -14.536 -13.681 1.00 85.69 192 GLY A CA 1
ATOM 1544 C C . GLY A 1 192 ? 16.568 -13.220 -13.611 1.00 85.69 192 GLY A C 1
ATOM 1545 O O . GLY A 1 192 ? 17.637 -13.131 -14.206 1.00 85.69 192 GLY A O 1
ATOM 1546 N N . HIS A 1 193 ? 16.105 -12.217 -12.857 1.00 87.56 193 HIS A N 1
ATOM 1547 C CA . HIS A 1 193 ? 16.784 -10.927 -12.723 1.00 87.56 193 HIS A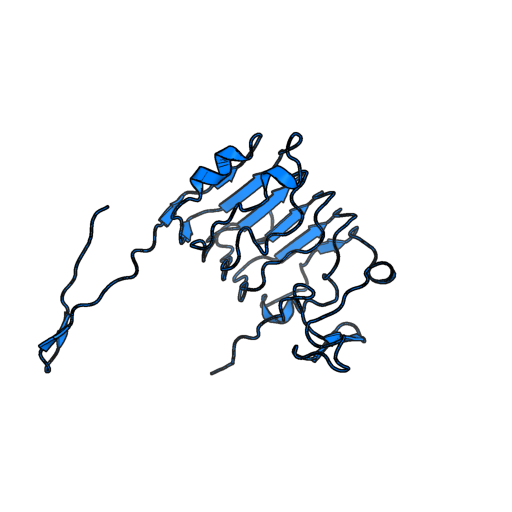 CA 1
ATOM 1548 C C . HIS A 1 193 ? 17.403 -10.743 -11.332 1.00 87.56 193 HIS A C 1
ATOM 1550 O O . HIS A 1 193 ? 16.706 -10.778 -10.313 1.00 87.56 193 HIS A O 1
ATOM 1556 N N . PHE A 1 194 ? 18.717 -10.503 -11.291 1.00 89.44 194 PHE A N 1
ATOM 1557 C CA . PHE A 1 194 ? 19.442 -10.122 -10.078 1.00 89.44 194 PHE A CA 1
ATOM 1558 C C . PHE A 1 194 ? 19.323 -8.611 -9.853 1.00 89.44 194 PHE A C 1
ATOM 1560 O O . PHE A 1 194 ? 19.834 -7.821 -10.646 1.00 89.44 194 PHE A O 1
ATOM 1567 N N . ARG A 1 195 ? 18.619 -8.200 -8.794 1.00 91.00 195 ARG A N 1
ATOM 1568 C CA . ARG A 1 195 ? 18.370 -6.786 -8.464 1.00 91.00 195 ARG A CA 1
ATOM 1569 C C . ARG A 1 195 ? 18.368 -6.579 -6.948 1.00 91.00 195 ARG A C 1
ATOM 1571 O O . ARG A 1 195 ? 18.147 -7.524 -6.189 1.00 91.00 195 ARG A O 1
ATOM 1578 N N . GLY A 1 196 ? 18.612 -5.341 -6.516 1.00 94.25 196 GLY A N 1
ATOM 1579 C CA . GLY A 1 196 ? 18.361 -4.926 -5.134 1.00 94.25 196 GLY A CA 1
ATOM 1580 C C . GLY A 1 196 ? 16.866 -4.913 -4.824 1.00 94.25 196 GLY A C 1
ATOM 1581 O O . GLY A 1 196 ? 16.048 -4.668 -5.712 1.00 94.25 196 GLY A O 1
ATOM 1582 N N . ARG A 1 197 ? 16.512 -5.194 -3.568 1.00 95.94 197 ARG A N 1
ATOM 1583 C CA . ARG A 1 197 ? 15.124 -5.219 -3.107 1.00 95.94 197 ARG A CA 1
ATOM 1584 C C . ARG A 1 197 ? 14.777 -3.968 -2.332 1.00 95.94 197 ARG A C 1
ATOM 1586 O O . ARG A 1 197 ? 15.319 -3.724 -1.253 1.00 95.94 197 ARG A O 1
ATOM 1593 N N . CYS A 1 198 ? 13.878 -3.169 -2.884 1.00 97.38 198 CYS A N 1
ATOM 1594 C CA . CYS A 1 198 ? 13.495 -1.885 -2.323 1.00 97.38 198 CYS A CA 1
ATOM 1595 C C . CYS A 1 198 ? 12.044 -1.537 -2.645 1.00 97.38 198 CYS A C 1
ATOM 1597 O O . CYS A 1 198 ? 11.488 -1.976 -3.648 1.00 97.38 198 CYS A O 1
ATOM 1599 N N . TRP A 1 199 ? 11.454 -0.741 -1.757 1.00 98.06 199 TRP A N 1
ATOM 1600 C CA . TRP A 1 199 ? 10.131 -0.142 -1.917 1.00 98.06 199 TRP A CA 1
ATOM 1601 C C . TRP A 1 199 ? 10.184 1.190 -2.663 1.00 98.06 199 TRP A C 1
ATOM 1603 O O . TRP A 1 199 ? 9.190 1.600 -3.248 1.00 98.06 199 TRP A O 1
ATOM 1613 N N . SER A 1 200 ? 11.330 1.871 -2.599 1.00 97.31 200 SER A N 1
ATOM 1614 C CA . SER A 1 200 ? 11.641 3.110 -3.312 1.00 97.31 200 SER A CA 1
ATOM 1615 C C . SER A 1 200 ? 13.150 3.373 -3.251 1.00 97.31 200 SER A C 1
ATOM 1617 O O . SER A 1 200 ? 13.879 2.658 -2.555 1.00 97.31 200 SER A O 1
ATOM 1619 N N . GLN A 1 201 ? 13.615 4.456 -3.878 1.00 96.00 201 GLN A N 1
ATOM 1620 C CA . GLN A 1 201 ? 15.004 4.937 -3.790 1.00 96.00 201 GLN A CA 1
ATOM 1621 C C . GLN A 1 201 ? 15.530 5.205 -2.376 1.00 96.00 201 GLN A C 1
ATOM 1623 O O . GLN A 1 201 ? 16.741 5.279 -2.183 1.00 96.00 201 GLN A O 1
ATOM 1628 N N . ASN A 1 202 ? 14.640 5.315 -1.385 1.00 95.81 202 ASN A N 1
ATOM 1629 C CA . ASN A 1 202 ? 15.000 5.639 -0.005 1.00 95.81 202 ASN A CA 1
ATOM 1630 C C . ASN A 1 202 ? 14.825 4.463 0.966 1.00 95.81 202 ASN A C 1
ATOM 1632 O O . ASN A 1 202 ? 15.307 4.534 2.094 1.00 95.81 202 ASN A O 1
ATOM 1636 N N . HIS A 1 203 ? 14.153 3.379 0.561 1.00 97.44 203 HIS A N 1
ATOM 1637 C CA . HIS A 1 203 ? 13.770 2.312 1.485 1.00 97.44 203 HIS A CA 1
ATOM 1638 C C . HIS A 1 203 ? 14.019 0.923 0.902 1.00 97.44 203 HIS A C 1
ATOM 1640 O O . HIS A 1 203 ? 13.350 0.498 -0.039 1.00 97.44 203 HIS A O 1
ATOM 1646 N N . CYS A 1 204 ? 14.938 0.175 1.514 1.00 97.25 204 CYS A N 1
ATOM 1647 C CA . CYS A 1 204 ? 15.121 -1.241 1.212 1.00 97.25 204 CYS A CA 1
ATOM 1648 C C . CYS A 1 204 ? 13.917 -2.073 1.670 1.00 97.25 204 CYS A C 1
ATOM 1650 O O . CYS A 1 204 ? 13.260 -1.757 2.664 1.00 97.25 204 CYS A O 1
ATOM 1652 N N . GLN A 1 205 ? 13.668 -3.189 0.988 1.00 96.62 205 GLN A N 1
ATOM 1653 C CA . GLN A 1 205 ? 12.725 -4.193 1.453 1.00 96.62 205 GLN A CA 1
ATOM 1654 C C . GLN A 1 205 ? 13.344 -4.929 2.642 1.00 96.62 205 GLN A C 1
ATOM 1656 O O . GLN A 1 205 ? 14.425 -5.516 2.551 1.00 96.62 205 GLN A O 1
ATOM 1661 N N . ARG A 1 206 ? 12.666 -4.869 3.787 1.00 89.19 206 ARG A N 1
ATOM 1662 C CA . ARG A 1 206 ? 13.115 -5.540 5.004 1.00 89.19 206 ARG A CA 1
ATOM 1663 C C . ARG A 1 206 ? 12.814 -7.033 4.916 1.00 89.19 206 ARG A C 1
ATOM 1665 O O . ARG A 1 206 ? 11.775 -7.443 4.413 1.00 89.19 206 ARG A O 1
ATOM 1672 N N . ARG A 1 207 ? 13.714 -7.839 5.473 1.00 73.75 207 ARG A N 1
ATOM 1673 C CA . ARG A 1 207 ? 13.494 -9.264 5.737 1.00 73.75 207 ARG A CA 1
ATOM 1674 C C . ARG A 1 207 ? 13.138 -9.431 7.214 1.00 73.75 207 ARG A C 1
ATOM 1676 O O . ARG A 1 207 ? 13.735 -8.754 8.057 1.00 73.75 207 ARG A O 1
ATOM 1683 N N . LEU A 1 208 ? 12.225 -10.342 7.549 1.00 62.75 208 LEU A N 1
ATOM 1684 C CA . LEU A 1 208 ? 12.198 -10.895 8.903 1.00 62.75 208 LEU A CA 1
ATOM 1685 C C . LEU A 1 208 ? 13.559 -11.575 9.117 1.00 62.75 208 LEU A C 1
ATOM 1687 O O . LEU A 1 208 ? 13.927 -12.482 8.368 1.00 62.75 208 LEU A O 1
ATOM 1691 N N . ARG A 1 209 ? 14.364 -11.096 10.075 1.00 46.81 209 ARG A N 1
ATOM 1692 C CA . ARG A 1 209 ? 15.503 -11.894 10.539 1.00 46.81 209 ARG A CA 1
ATOM 1693 C C . ARG A 1 209 ? 14.871 -13.145 11.138 1.00 46.81 209 ARG A C 1
ATOM 1695 O O . ARG A 1 209 ? 14.193 -13.030 12.152 1.00 46.81 209 ARG A O 1
ATOM 1702 N N . ASN A 1 210 ? 15.015 -14.285 10.470 1.00 41.28 210 ASN A N 1
ATOM 1703 C CA . ASN A 1 210 ? 14.695 -15.563 11.090 1.00 41.28 210 ASN A CA 1
ATOM 1704 C C . ASN A 1 210 ? 15.531 -15.620 12.379 1.00 41.28 210 ASN A C 1
ATOM 1706 O O . ASN A 1 210 ? 16.749 -15.435 12.306 1.00 41.28 210 ASN A O 1
ATOM 1710 N N . ALA A 1 211 ? 14.855 -15.729 13.523 1.00 34.94 211 ALA A N 1
ATOM 1711 C CA . ALA A 1 211 ? 15.479 -16.135 14.776 1.00 34.94 211 ALA A CA 1
ATOM 1712 C C . ALA A 1 211 ? 15.844 -17.620 14.688 1.00 34.94 211 ALA A C 1
ATOM 1714 O O . ALA A 1 211 ? 15.103 -18.352 13.988 1.00 34.94 211 ALA A O 1
#

InterPro domains:
  IPR000494 Receptor L-domain [PF01030] (42-153)
  IPR036941 Receptor L-domain superfamily [G3DSA:3.80.20.20] (20-211)

Organism: Channa argus (NCBI:txid215402)

Solvent-accessible surface area (backbone atoms only — not comparable to full-atom values): 11260 Å² total; per-residue (Å²): 137,81,86,78,83,54,78,47,75,56,101,89,45,76,43,82,53,81,72,80,86,68,34,77,31,65,58,43,80,35,51,63,49,78,73,51,57,61,78,48,64,72,25,21,30,30,59,34,37,43,36,40,35,54,20,78,81,46,43,52,72,76,51,60,90,46,60,37,66,57,28,31,38,33,38,11,23,41,38,40,34,38,35,39,36,49,37,54,33,37,66,37,33,45,37,34,26,38,32,43,21,78,47,50,64,83,63,23,20,37,38,42,36,44,26,59,52,21,38,29,69,22,49,52,40,50,53,36,36,74,31,60,24,46,34,40,34,46,18,60,48,28,35,46,64,89,27,51,66,60,74,66,31,27,95,67,63,84,75,43,46,77,45,69,43,34,58,72,90,78,42,84,75,50,43,35,44,42,93,80,74,50,51,77,33,60,66,53,72,56,98,89,43,79,46,47,24,14,32,39,56,86,32,46,52,68,72,81,77,80,128

Sequence (211 aa):
MTHKEKYVSNKEGVVKVSWVDYMICQSKDIRNNVTNFQSLENCTIIEGHLKILLLFKTKTEDFRGLSYPKLRVVTDYVLLFRVYGLETLSSLFPNLTVIRGNNLFFNYALVIYEMLQFKDVGLYSLMNITRGAVRIEKNPDLCYLATLDWSKILDSVEDNFIVANKNDRECGDVCPGTAQGQTICQQNILNGHFRGRCWSQNHCQRRLRNA